Protein AF-A0A357NH77-F1 (afdb_monomer_lite)

Secondary structure (DSSP, 8-state):
--HHHHHHHHHHHIIIIIHHHHHHHHHHHHSTTHHHHSB---SSTTS-SBHHHHHHHHHHHHHHHHTTPPPTT-S-HHHHSSSTTSHHHHHHHSPPS-PPP--S--PPPPPP-SS---GGG----HHHHHHH---HHHHHH-TTTSS-HHHHHHHHHHHHHTTTEEEEEEEESSSEEE-TTGGG-SEEEEEETT-S-EEEEEEEE-SSS--EEEEEEEEEESSSS-EEEEEEEEEEETTEEEEEEEEEEEEETTTEEEEEES-PPEEEEEEE-

Structure (mmCIF, N/CA/C/O backbone):
data_AF-A0A357NH77-F1
#
_entry.id   AF-A0A357NH77-F1
#
loop_
_atom_site.group_PDB
_atom_site.id
_atom_site.type_symbol
_atom_site.label_atom_id
_atom_site.label_alt_id
_atom_site.label_comp_id
_atom_site.label_asym_id
_atom_site.label_entity_id
_atom_site.label_seq_id
_atom_site.pdbx_PDB_ins_code
_atom_site.Cartn_x
_atom_site.Cartn_y
_atom_site.Cartn_z
_atom_site.occupancy
_atom_site.B_iso_or_equiv
_atom_site.auth_seq_id
_atom_site.auth_comp_id
_atom_site.auth_asym_id
_atom_site.auth_atom_id
_atom_site.pdbx_PDB_model_num
ATOM 1 N N . GLY A 1 1 ? -74.219 3.317 109.726 1.00 63.12 1 GLY A N 1
ATOM 2 C CA . GLY A 1 1 ? -73.349 4.501 109.641 1.00 63.12 1 GLY A CA 1
ATOM 3 C C . GLY A 1 1 ? -74.199 5.669 109.220 1.00 63.12 1 GLY A C 1
ATOM 4 O O . GLY A 1 1 ? -75.062 5.474 108.368 1.00 63.12 1 GLY A O 1
ATOM 5 N N . ASN A 1 2 ? -74.009 6.828 109.845 1.00 85.00 2 ASN A N 1
ATOM 6 C CA . ASN A 1 2 ? -74.667 8.058 109.400 1.00 85.00 2 ASN A CA 1
ATOM 7 C C . ASN A 1 2 ? -74.052 8.498 108.050 1.00 85.00 2 ASN A C 1
ATOM 9 O O . ASN A 1 2 ? -72.894 8.183 107.769 1.00 85.00 2 ASN A O 1
ATOM 13 N N . ALA A 1 3 ? -74.813 9.190 107.200 1.00 87.56 3 ALA A N 1
ATOM 14 C CA . ALA A 1 3 ? -74.384 9.616 105.865 1.00 87.56 3 ALA A CA 1
ATOM 15 C C . ALA A 1 3 ? -73.066 10.419 105.891 1.00 87.56 3 ALA A C 1
ATOM 17 O O . ALA A 1 3 ? -72.214 10.239 105.019 1.00 87.56 3 ALA A O 1
ATOM 18 N N . ASP A 1 4 ? -72.853 11.222 106.936 1.00 90.88 4 ASP A N 1
ATOM 19 C CA . ASP A 1 4 ? -71.640 12.029 107.113 1.00 90.88 4 ASP A CA 1
ATOM 20 C C . ASP A 1 4 ? -70.375 11.182 107.317 1.00 90.88 4 ASP A C 1
ATOM 22 O O . ASP A 1 4 ? -69.316 11.490 106.768 1.00 90.88 4 ASP A O 1
ATOM 26 N N . GLU A 1 5 ? -70.479 10.067 108.045 1.00 90.56 5 GLU A N 1
ATOM 27 C CA . GLU A 1 5 ? -69.353 9.152 108.267 1.00 90.56 5 GLU A CA 1
ATOM 28 C C . GLU A 1 5 ? -68.957 8.436 106.970 1.00 90.56 5 GLU A C 1
ATOM 30 O O . GLU A 1 5 ? -67.772 8.222 106.703 1.00 90.56 5 GLU A O 1
ATOM 35 N N . LEU A 1 6 ? -69.944 8.073 106.144 1.00 90.06 6 LEU A N 1
ATOM 36 C CA . LEU A 1 6 ? -69.707 7.465 104.835 1.00 90.06 6 LEU A CA 1
ATOM 37 C C . LEU A 1 6 ? -69.044 8.460 103.880 1.00 90.06 6 LEU A C 1
ATOM 39 O O . LEU A 1 6 ? -6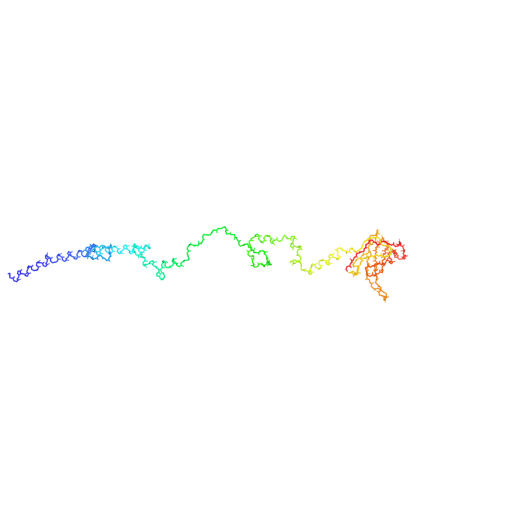8.093 8.090 103.189 1.00 90.06 6 LEU A O 1
ATOM 43 N N . LYS A 1 7 ? -69.481 9.725 103.895 1.00 93.00 7 LYS A N 1
ATOM 44 C CA . LYS A 1 7 ? -68.862 10.793 103.106 1.00 93.00 7 LYS A CA 1
ATOM 45 C C . LYS A 1 7 ? -67.404 11.026 103.506 1.00 93.00 7 LYS A C 1
ATOM 47 O O . LYS A 1 7 ? -66.536 11.030 102.639 1.00 93.00 7 LYS A O 1
ATOM 52 N N . GLN A 1 8 ? -67.113 11.147 104.802 1.00 91.69 8 GLN A N 1
ATOM 53 C CA . GLN A 1 8 ? -65.737 11.332 105.279 1.00 91.69 8 GLN A CA 1
ATOM 54 C C . GLN A 1 8 ? -64.830 10.152 104.913 1.00 91.69 8 GLN A C 1
ATOM 56 O O . GLN A 1 8 ? -63.695 10.355 104.484 1.00 91.69 8 GLN A O 1
ATOM 61 N N . ARG A 1 9 ? -65.324 8.912 105.039 1.00 91.25 9 ARG A N 1
ATOM 62 C CA . ARG A 1 9 ? -64.568 7.712 104.641 1.00 91.25 9 ARG A CA 1
ATOM 63 C C . ARG A 1 9 ? -64.312 7.661 103.136 1.00 91.25 9 ARG A C 1
ATOM 65 O O . ARG A 1 9 ? -63.215 7.282 102.734 1.00 91.25 9 ARG A O 1
ATOM 72 N N . PHE A 1 10 ? -65.290 8.050 102.320 1.00 93.38 10 PHE A N 1
ATOM 73 C CA . PHE A 1 10 ? -65.134 8.136 100.869 1.00 93.38 10 PHE A CA 1
ATOM 74 C C . PHE A 1 10 ? -64.090 9.190 100.475 1.00 93.38 10 PHE A C 1
ATOM 76 O O . PHE A 1 10 ? -63.136 8.868 99.768 1.00 93.38 10 PHE A O 1
ATOM 83 N N . ASP A 1 11 ? -64.209 10.413 101.000 1.00 94.62 11 ASP A N 1
ATOM 84 C CA . ASP A 1 11 ? -63.277 11.510 100.716 1.00 94.62 11 ASP A CA 1
ATOM 85 C C . ASP A 1 11 ? -61.842 11.143 101.160 1.00 94.62 11 ASP A C 1
ATOM 87 O O . ASP A 1 11 ? -60.868 11.379 100.435 1.00 94.62 11 ASP A O 1
ATOM 91 N N . ALA A 1 12 ? -61.701 10.474 102.312 1.00 93.75 12 ALA A N 1
ATOM 92 C CA . ALA A 1 12 ? -60.420 9.955 102.786 1.00 93.75 12 ALA A CA 1
ATOM 93 C C . ALA A 1 12 ? -59.850 8.851 101.875 1.00 93.75 12 ALA A C 1
ATOM 95 O O . ALA A 1 12 ? -58.648 8.845 101.609 1.00 93.75 12 ALA A O 1
ATOM 96 N N . ALA A 1 13 ? -60.681 7.936 101.363 1.00 94.38 13 ALA A N 1
ATOM 97 C CA . ALA A 1 13 ? -60.249 6.885 100.439 1.00 94.38 13 ALA A CA 1
ATOM 98 C C . ALA A 1 13 ? -59.785 7.456 99.088 1.00 94.38 13 ALA A C 1
ATOM 100 O O . ALA A 1 13 ? -58.761 7.022 98.556 1.00 94.38 13 ALA A O 1
ATOM 101 N N . VAL A 1 14 ? -60.475 8.471 98.556 1.00 95.50 14 VAL A N 1
ATOM 102 C CA . VAL A 1 14 ? -60.047 9.166 97.332 1.00 95.50 14 VAL A CA 1
ATOM 103 C C . VAL A 1 14 ? -58.668 9.794 97.534 1.00 95.50 14 VAL A C 1
ATOM 105 O O . VAL A 1 14 ? -57.755 9.543 96.747 1.00 95.50 14 VAL A O 1
ATOM 108 N N . LYS A 1 15 ? -58.485 10.548 98.622 1.00 94.81 15 LYS A N 1
ATOM 109 C CA . LYS A 1 15 ? -57.230 11.257 98.898 1.00 94.81 15 LYS A CA 1
ATOM 110 C C . LYS A 1 15 ? -56.059 10.318 99.195 1.00 94.81 15 LYS A C 1
ATOM 112 O O . LYS A 1 15 ? -54.956 10.562 98.720 1.00 94.81 15 LYS A O 1
ATOM 117 N N . ASN A 1 16 ? -56.286 9.269 99.982 1.00 94.75 16 ASN A N 1
ATOM 118 C CA . ASN A 1 16 ? -55.203 8.439 100.516 1.00 94.75 16 ASN A CA 1
ATOM 119 C C . ASN A 1 16 ? -54.925 7.186 99.679 1.00 94.75 16 ASN A C 1
ATOM 121 O O . ASN A 1 16 ? -53.865 6.586 99.832 1.00 94.75 16 ASN A O 1
ATOM 125 N N . VAL A 1 17 ? -55.859 6.768 98.818 1.00 94.81 17 VAL A N 1
ATOM 126 C CA . VAL A 1 17 ? -55.718 5.540 98.018 1.00 94.81 17 VAL A CA 1
ATOM 127 C C . VAL A 1 17 ? -55.789 5.835 96.528 1.00 94.81 17 VAL A C 1
ATOM 129 O O . VAL A 1 17 ? -54.877 5.454 95.800 1.00 94.81 17 VAL A O 1
ATOM 132 N N . VAL A 1 18 ? -56.847 6.507 96.064 1.00 95.31 18 VAL A N 1
ATOM 133 C CA . VAL A 1 18 ? -57.075 6.696 94.621 1.00 95.31 18 VAL A CA 1
ATOM 134 C C . VAL A 1 18 ? -56.033 7.635 94.020 1.00 95.31 18 VAL A C 1
ATOM 136 O O . VAL A 1 18 ? -55.368 7.255 93.060 1.00 95.31 18 VAL A O 1
ATOM 139 N N . VAL A 1 19 ? -55.840 8.822 94.604 1.00 94.56 19 VAL A N 1
ATOM 140 C CA . VAL A 1 19 ? -54.883 9.816 94.088 1.00 94.56 19 VAL A CA 1
ATOM 141 C C . VAL A 1 19 ? -53.443 9.273 94.072 1.00 94.56 19 VAL A C 1
ATOM 143 O O . VAL A 1 19 ? -52.820 9.340 93.014 1.00 94.56 19 VAL A O 1
ATOM 146 N N . PRO A 1 20 ? -52.907 8.657 95.148 1.00 96.19 20 PRO A N 1
ATOM 147 C CA . PRO A 1 20 ? -51.555 8.099 95.119 1.00 96.19 20 PRO A CA 1
ATOM 148 C C . PRO A 1 20 ? -51.388 6.961 94.109 1.00 96.19 20 PRO A C 1
ATOM 150 O O . PRO A 1 20 ? -50.362 6.898 93.442 1.00 96.19 20 PRO A O 1
ATOM 153 N N . LYS A 1 21 ? -52.391 6.082 93.954 1.00 95.75 21 LYS A N 1
ATOM 154 C CA . LYS A 1 21 ? -52.331 4.990 92.968 1.00 95.75 21 LYS A CA 1
ATOM 155 C C . LYS A 1 21 ? -52.386 5.495 91.529 1.00 95.75 21 LYS A C 1
ATOM 157 O O . LYS A 1 21 ? -51.672 4.960 90.688 1.00 95.75 21 LYS A O 1
ATOM 162 N N . LEU A 1 22 ? -53.210 6.506 91.245 1.00 96.19 22 LEU A N 1
ATOM 163 C CA . LEU A 1 22 ? -53.267 7.123 89.919 1.00 96.19 22 LEU A CA 1
ATOM 164 C C . LEU A 1 22 ? -51.972 7.863 89.597 1.00 96.19 22 LEU A C 1
ATOM 166 O O . LEU A 1 22 ? -51.443 7.674 88.511 1.00 96.19 22 LEU A O 1
ATOM 170 N N . ASN A 1 23 ? -51.426 8.633 90.540 1.00 95.12 23 ASN A N 1
ATOM 171 C CA . ASN A 1 23 ? -50.145 9.308 90.337 1.00 95.12 23 ASN A CA 1
ATOM 172 C C . ASN A 1 23 ? -49.010 8.299 90.128 1.00 95.12 23 ASN A C 1
ATOM 174 O O . ASN A 1 23 ? -48.256 8.445 89.179 1.00 95.12 23 ASN A O 1
ATOM 178 N N . ALA A 1 24 ? -48.951 7.221 90.917 1.00 93.50 24 ALA A N 1
ATOM 179 C CA . ALA A 1 24 ? -47.961 6.162 90.719 1.00 93.50 24 ALA A CA 1
ATOM 180 C C . ALA A 1 24 ? -48.097 5.467 89.351 1.00 93.50 24 ALA A C 1
ATOM 182 O O . ALA A 1 24 ? -47.092 5.117 88.738 1.00 93.50 24 ALA A O 1
ATOM 183 N N . LEU A 1 25 ? -49.326 5.278 88.855 1.00 91.88 25 LEU A N 1
ATOM 184 C CA . LEU A 1 25 ? -49.559 4.762 87.506 1.00 91.88 25 LEU A CA 1
ATOM 185 C C . LEU A 1 25 ? -49.110 5.762 86.433 1.00 91.88 25 LEU A C 1
ATOM 187 O O . LEU A 1 25 ? -48.481 5.356 85.463 1.00 91.88 25 LEU A O 1
ATOM 191 N N . ILE A 1 26 ? -49.414 7.052 86.600 1.00 93.38 26 ILE A N 1
ATOM 192 C CA . ILE A 1 26 ? -48.966 8.116 85.690 1.00 93.38 26 ILE A CA 1
ATOM 193 C C . ILE A 1 26 ? -47.438 8.136 85.637 1.00 93.38 26 ILE A C 1
ATOM 195 O O . ILE A 1 26 ? -46.880 8.066 84.547 1.00 93.38 26 ILE A O 1
ATOM 199 N N . ASP A 1 27 ? -46.776 8.146 86.795 1.00 93.69 27 ASP A N 1
ATOM 200 C CA . ASP A 1 27 ? -45.317 8.139 86.911 1.00 93.69 27 ASP A CA 1
ATOM 201 C C . ASP A 1 27 ? -44.705 6.899 86.239 1.00 93.69 27 ASP A C 1
ATOM 203 O O . ASP A 1 27 ? -43.713 7.005 85.517 1.00 93.69 27 ASP A O 1
ATOM 207 N N . ALA A 1 28 ? -45.328 5.727 86.410 1.00 89.56 28 ALA A N 1
ATOM 208 C CA . ALA A 1 28 ? -44.906 4.500 85.739 1.00 89.56 28 ALA A CA 1
ATOM 209 C C . ALA A 1 28 ? -45.071 4.572 84.210 1.00 89.56 28 ALA A C 1
ATOM 211 O O . ALA A 1 28 ? -44.208 4.081 83.487 1.00 89.56 28 ALA A O 1
ATOM 212 N N . LEU A 1 29 ? -46.140 5.199 83.706 1.00 89.50 29 LEU A N 1
ATOM 213 C CA . LEU A 1 29 ? -46.423 5.313 82.270 1.00 89.50 29 LEU A CA 1
ATOM 214 C C . LEU A 1 29 ? -45.577 6.375 81.553 1.00 89.50 29 LEU A C 1
ATOM 216 O O . LEU A 1 29 ? -45.319 6.227 80.361 1.00 89.50 29 LEU A O 1
ATOM 220 N N . ILE A 1 30 ? -45.147 7.435 82.244 1.00 92.62 30 ILE A N 1
ATOM 221 C CA . ILE A 1 30 ? -44.261 8.469 81.671 1.00 92.62 30 ILE A CA 1
ATOM 222 C C . ILE A 1 30 ? -42.772 8.126 81.812 1.00 92.62 30 ILE A C 1
ATOM 224 O O . ILE A 1 30 ? -41.924 8.814 81.243 1.00 92.62 30 ILE A O 1
ATOM 228 N N . GLY A 1 31 ? -42.438 7.093 82.590 1.00 91.94 31 GLY A N 1
ATOM 229 C CA . GLY A 1 31 ? -41.066 6.651 82.806 1.00 91.94 31 GLY A CA 1
ATOM 230 C C . GLY A 1 31 ? -40.392 6.160 81.520 1.00 91.94 31 GLY A C 1
ATOM 231 O O . GLY A 1 31 ? -41.028 5.586 80.639 1.00 91.94 31 GLY A O 1
ATOM 232 N N . ALA A 1 32 ? -39.070 6.326 81.426 1.00 88.69 32 ALA A N 1
ATOM 233 C CA . ALA A 1 32 ? -38.295 5.943 80.237 1.00 88.69 32 ALA A CA 1
ATOM 234 C C . ALA A 1 32 ? -38.373 4.440 79.891 1.00 88.69 32 ALA A C 1
ATOM 236 O O . ALA A 1 32 ? -38.156 4.062 78.744 1.00 88.69 32 ALA A O 1
ATOM 237 N N . THR A 1 33 ? -38.698 3.591 80.867 1.00 88.56 33 THR A N 1
ATOM 238 C CA . THR A 1 33 ? -38.836 2.135 80.715 1.00 88.56 33 THR A CA 1
ATOM 239 C C . THR A 1 33 ? -40.294 1.677 80.649 1.00 88.56 33 THR A C 1
ATOM 241 O O . THR A 1 33 ? -40.555 0.477 80.669 1.00 88.56 33 THR A O 1
ATOM 244 N N . ALA A 1 34 ? -41.261 2.601 80.558 1.00 92.25 34 ALA A N 1
ATOM 245 C CA . ALA A 1 34 ? -42.687 2.269 80.541 1.00 92.25 34 ALA A CA 1
ATOM 246 C C . ALA A 1 34 ? -43.031 1.254 79.438 1.00 92.25 34 ALA A C 1
ATOM 248 O O . ALA A 1 34 ? -43.782 0.309 79.669 1.00 92.25 34 ALA A O 1
ATOM 249 N N . ALA A 1 35 ? -42.423 1.393 78.255 1.00 91.25 35 ALA A N 1
ATOM 250 C CA . ALA A 1 35 ? -42.628 0.473 77.137 1.00 91.25 35 ALA A CA 1
ATOM 251 C C . ALA A 1 35 ? -42.167 -0.966 77.440 1.00 91.25 35 ALA A C 1
ATOM 253 O O . ALA A 1 35 ? -42.808 -1.911 76.981 1.00 91.25 35 ALA A O 1
ATOM 254 N N . ASP A 1 36 ? -41.116 -1.146 78.247 1.00 92.12 36 ASP A N 1
ATOM 255 C CA . ASP A 1 36 ? -40.631 -2.467 78.679 1.00 92.12 36 ASP A CA 1
ATOM 256 C C . ASP A 1 36 ? -41.559 -3.108 79.734 1.00 92.12 36 ASP A C 1
ATOM 258 O O . ASP A 1 36 ? -41.398 -4.273 80.084 1.00 92.12 36 ASP A O 1
ATOM 262 N N . GLN A 1 37 ? -42.543 -2.369 80.259 1.00 89.94 37 GLN A N 1
ATOM 263 C CA . GLN A 1 37 ? -43.516 -2.869 81.240 1.00 89.94 37 GLN A CA 1
ATOM 264 C C . GLN A 1 37 ? -44.902 -3.128 80.640 1.00 89.94 37 GLN A C 1
ATOM 266 O O . GLN A 1 37 ? -45.740 -3.779 81.268 1.00 89.94 37 GLN A O 1
ATOM 271 N N . ILE A 1 38 ? -45.158 -2.644 79.422 1.00 90.25 38 ILE A N 1
ATOM 272 C CA . ILE A 1 38 ? -46.420 -2.871 78.719 1.00 90.25 38 ILE A CA 1
ATOM 273 C C . ILE A 1 38 ? -46.321 -4.206 77.984 1.00 90.25 38 ILE A C 1
ATOM 275 O O . ILE A 1 38 ? -45.689 -4.309 76.932 1.00 90.25 38 ILE A O 1
ATOM 279 N N . GLY A 1 39 ? -46.949 -5.235 78.552 1.00 90.94 39 GLY A N 1
ATOM 280 C CA . GLY A 1 39 ? -47.027 -6.559 77.941 1.00 90.94 39 GLY A CA 1
ATOM 281 C C . GLY A 1 39 ? -47.842 -6.551 76.645 1.00 90.94 39 GLY A C 1
ATOM 282 O O . GLY A 1 39 ? -48.910 -5.942 76.578 1.00 90.94 39 GLY A O 1
ATOM 283 N N . ASN A 1 40 ? -47.354 -7.256 75.626 1.00 91.62 40 ASN A N 1
ATOM 284 C CA . ASN A 1 40 ? -48.050 -7.462 74.361 1.00 91.62 40 ASN A CA 1
ATOM 285 C C . ASN A 1 40 ? -47.706 -8.838 73.773 1.00 91.62 40 ASN A C 1
ATOM 287 O O . ASN A 1 40 ? -46.613 -9.364 73.984 1.00 91.62 40 ASN A O 1
ATOM 291 N N . ALA A 1 41 ? -48.621 -9.414 72.993 1.00 90.94 41 ALA A N 1
ATOM 292 C CA . ALA A 1 41 ? -48.308 -10.624 72.240 1.00 90.94 41 ALA A CA 1
ATOM 293 C C . ALA A 1 41 ? -47.183 -10.323 71.223 1.00 90.94 41 ALA A C 1
ATOM 295 O O . ALA A 1 41 ? -47.236 -9.267 70.583 1.00 90.94 41 ALA A O 1
ATOM 296 N N . PRO A 1 42 ? -46.169 -11.197 71.063 1.00 88.12 42 PRO A N 1
ATOM 297 C CA . PRO A 1 42 ? -45.101 -10.999 70.083 1.00 88.12 42 PRO A CA 1
ATOM 298 C C . PRO A 1 42 ? -45.644 -10.777 68.665 1.00 88.12 42 PRO A C 1
ATOM 300 O O . PRO A 1 42 ? -46.438 -11.575 68.171 1.00 88.12 42 PRO A O 1
ATOM 303 N N . LEU A 1 43 ? -45.200 -9.705 67.994 1.00 84.12 43 LEU A N 1
ATOM 304 C CA . LEU A 1 43 ? -45.562 -9.427 66.592 1.00 84.12 43 LEU A CA 1
ATOM 305 C C . LEU A 1 43 ? -44.930 -10.422 65.613 1.00 84.12 43 LEU A C 1
ATOM 307 O O . LEU A 1 43 ? -45.461 -10.666 64.532 1.00 84.12 43 LEU A O 1
ATOM 311 N N . THR A 1 44 ? -43.783 -10.982 65.987 1.00 81.88 44 THR A N 1
ATOM 312 C CA . THR A 1 44 ? -43.071 -12.014 65.236 1.00 81.88 44 THR A CA 1
ATOM 313 C C . THR A 1 44 ? -42.677 -13.142 66.191 1.00 81.88 44 THR A C 1
ATOM 315 O O . THR A 1 44 ? -42.573 -12.904 67.397 1.00 81.88 44 THR A O 1
ATOM 318 N N . PRO A 1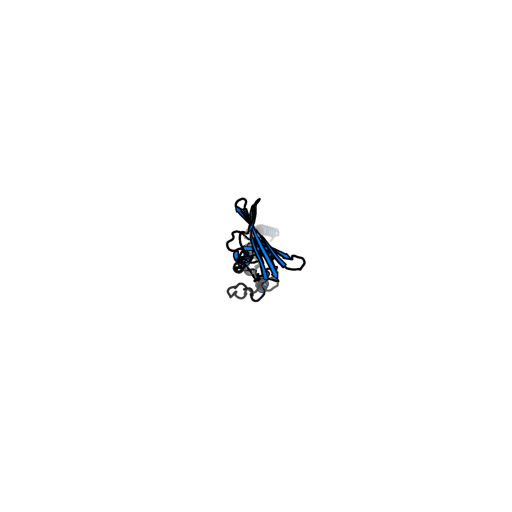 45 ? -42.399 -14.359 65.687 1.00 79.94 45 PRO A N 1
ATOM 319 C CA . PRO A 1 45 ? -41.979 -15.484 66.530 1.00 79.94 45 PRO A CA 1
ATOM 320 C C . PRO A 1 45 ? -40.703 -15.235 67.351 1.00 79.94 45 PRO A C 1
ATOM 322 O O . PRO A 1 45 ? -40.472 -15.930 68.333 1.00 79.94 45 PRO A O 1
ATOM 325 N N . LEU A 1 46 ? -39.875 -14.269 66.939 1.00 77.94 46 LEU A N 1
ATOM 326 C CA . LEU A 1 46 ? -38.613 -13.907 67.594 1.00 77.94 46 LEU A CA 1
ATOM 327 C C . LEU A 1 46 ? -38.703 -12.593 68.393 1.00 77.94 46 LEU A C 1
ATOM 329 O O . LEU A 1 46 ? -37.711 -12.171 68.981 1.00 77.94 46 LEU A O 1
ATOM 333 N N . GLY A 1 47 ? -39.866 -11.932 68.407 1.00 80.25 47 GLY A N 1
ATOM 334 C CA . GLY A 1 47 ? -40.090 -10.709 69.177 1.00 80.25 47 GLY A CA 1
ATOM 335 C C . GLY A 1 47 ? -40.299 -10.985 70.671 1.00 80.25 47 GLY A C 1
ATOM 336 O O . GLY A 1 47 ? -40.789 -12.045 71.058 1.00 80.25 47 GLY A O 1
ATOM 337 N N . GLY A 1 48 ? -39.953 -10.015 71.522 1.00 87.44 48 GLY A N 1
ATOM 338 C CA . GLY A 1 48 ? -40.204 -10.100 72.965 1.00 87.44 48 GLY A CA 1
ATOM 339 C C . GLY A 1 48 ? -41.669 -9.863 73.361 1.00 87.44 48 GLY A C 1
ATOM 340 O O . GLY A 1 48 ? -42.520 -9.493 72.546 1.00 87.44 48 GLY A O 1
ATOM 341 N N . ALA A 1 49 ? -41.965 -10.078 74.646 1.00 92.44 49 ALA A N 1
ATOM 342 C CA . ALA A 1 49 ? -43.322 -10.047 75.206 1.00 92.44 49 ALA A CA 1
ATOM 343 C C . ALA A 1 49 ? -43.790 -8.650 75.660 1.00 92.44 49 ALA A C 1
ATOM 345 O O . ALA A 1 49 ? -44.850 -8.519 76.273 1.00 92.44 49 ALA A O 1
ATOM 346 N N . THR A 1 50 ? -43.004 -7.607 75.395 1.00 94.06 50 THR A N 1
ATOM 347 C CA . THR A 1 50 ? -43.299 -6.223 75.782 1.00 94.06 50 THR A CA 1
ATOM 348 C C . THR A 1 50 ? -43.249 -5.314 74.560 1.00 94.06 50 THR A C 1
ATOM 350 O O . THR A 1 50 ? -42.599 -5.632 73.560 1.00 94.06 50 THR A O 1
ATOM 353 N N . VAL A 1 51 ? -43.925 -4.167 74.625 1.00 92.62 51 VAL A N 1
ATOM 354 C CA . VAL A 1 51 ? -43.871 -3.160 73.552 1.00 92.62 51 VAL A CA 1
ATOM 355 C C . VAL A 1 51 ? -42.430 -2.688 73.321 1.00 92.62 51 VAL A C 1
ATOM 357 O O . VAL A 1 51 ? -42.007 -2.550 72.174 1.00 92.62 51 VAL A O 1
ATOM 360 N N . GLY A 1 52 ? -41.655 -2.498 74.392 1.00 92.62 52 GLY A N 1
ATOM 361 C CA . GLY A 1 52 ? -40.247 -2.099 74.324 1.00 92.62 52 GLY A CA 1
ATOM 362 C C . GLY A 1 52 ? -39.368 -3.118 73.594 1.00 92.62 52 GLY A C 1
ATOM 363 O O . GLY A 1 52 ? -38.632 -2.751 72.674 1.00 92.62 52 GLY A O 1
ATOM 364 N N . ASP A 1 53 ? -39.498 -4.406 73.922 1.00 92.56 53 ASP A N 1
ATOM 365 C CA . ASP A 1 53 ? -38.728 -5.465 73.260 1.00 92.56 53 ASP A CA 1
ATOM 366 C C . ASP A 1 53 ? -39.071 -5.600 71.775 1.00 92.56 53 ASP A C 1
ATOM 368 O O . ASP A 1 53 ? -38.188 -5.816 70.943 1.00 92.56 53 ASP A O 1
ATOM 372 N N . GLN A 1 54 ? -40.348 -5.446 71.424 1.00 92.38 54 GLN A N 1
ATOM 373 C CA . GLN A 1 54 ? -40.793 -5.504 70.033 1.00 92.38 54 GLN A CA 1
ATOM 374 C C . GLN A 1 54 ? -40.244 -4.334 69.214 1.00 92.38 54 GLN A C 1
ATOM 376 O O . GLN A 1 54 ? -39.768 -4.546 68.100 1.00 92.38 54 GLN A O 1
ATOM 381 N N . LEU A 1 55 ? -40.260 -3.113 69.758 1.00 91.88 55 LEU A N 1
ATOM 382 C CA . LEU A 1 55 ? -39.702 -1.938 69.082 1.00 91.88 55 LEU A CA 1
ATOM 383 C C . LEU A 1 55 ? -38.190 -2.061 68.872 1.00 91.88 55 LEU A C 1
ATOM 385 O O . LEU A 1 55 ? -37.697 -1.713 67.802 1.00 91.88 55 LEU A O 1
ATOM 389 N N . ARG A 1 56 ? -37.463 -2.602 69.856 1.00 90.94 56 ARG A N 1
ATOM 390 C CA . ARG A 1 56 ? -36.021 -2.862 69.742 1.00 90.94 56 ARG A CA 1
ATOM 391 C C . ARG A 1 56 ? -35.725 -3.885 68.647 1.00 90.94 56 ARG A C 1
ATOM 393 O O . ARG A 1 56 ? -34.913 -3.612 67.771 1.00 90.94 56 ARG A O 1
ATOM 400 N N . TYR A 1 57 ? -36.462 -4.996 68.635 1.00 89.38 57 TYR A N 1
ATOM 401 C CA . TYR A 1 57 ? -36.347 -6.009 67.587 1.00 89.38 57 TYR A CA 1
ATOM 402 C C . TYR A 1 57 ? -36.624 -5.427 66.192 1.00 89.38 57 TYR A C 1
ATOM 404 O O . TYR A 1 57 ? -35.850 -5.645 65.264 1.00 89.38 57 TYR A O 1
ATOM 412 N N . LEU A 1 58 ? -37.695 -4.641 66.032 1.00 88.69 58 LEU A N 1
ATOM 413 C CA . LEU A 1 58 ? -38.008 -3.985 64.758 1.00 88.69 58 LEU A CA 1
ATOM 414 C C . LEU A 1 58 ? -36.918 -2.993 64.330 1.00 88.69 58 LEU A C 1
ATOM 416 O O . LEU A 1 58 ? -36.598 -2.924 63.144 1.00 88.69 58 LEU A O 1
ATOM 420 N N . MET A 1 59 ? -36.332 -2.253 65.274 1.00 89.19 59 MET A N 1
ATOM 421 C CA . MET A 1 59 ? -35.229 -1.333 64.995 1.00 89.19 59 MET A CA 1
ATOM 422 C C . MET A 1 59 ? -33.978 -2.079 64.516 1.00 89.19 59 MET A C 1
ATOM 424 O O . MET A 1 59 ? -33.353 -1.653 63.547 1.00 89.19 59 MET A O 1
ATOM 428 N N . ASP A 1 60 ? -33.646 -3.219 65.125 1.00 86.94 60 ASP A N 1
ATOM 429 C CA . ASP A 1 60 ? -32.525 -4.060 64.688 1.00 86.94 60 ASP A CA 1
ATOM 430 C C . ASP A 1 60 ? -32.748 -4.600 63.269 1.00 86.94 60 ASP A C 1
ATOM 432 O O . ASP A 1 60 ? -31.851 -4.534 62.426 1.00 86.94 60 ASP A O 1
ATOM 436 N N . GLN A 1 61 ? -33.969 -5.055 62.964 1.00 85.00 61 GLN A N 1
ATOM 437 C CA . GLN A 1 61 ? -34.338 -5.487 61.613 1.00 85.00 61 GLN A CA 1
ATOM 438 C C . GLN A 1 61 ? -34.239 -4.339 60.592 1.00 85.00 61 GLN A C 1
ATOM 440 O O . GLN A 1 61 ? -33.722 -4.533 59.492 1.00 85.00 61 GLN A O 1
ATOM 445 N N . LEU A 1 62 ? -34.692 -3.132 60.947 1.00 86.50 62 LEU A N 1
ATOM 446 C CA . LEU A 1 62 ? -34.624 -1.957 60.073 1.00 86.50 62 LEU A CA 1
ATOM 447 C C . LEU A 1 62 ? -33.175 -1.502 59.826 1.00 86.50 62 LEU A C 1
ATOM 449 O O . LEU A 1 62 ? -32.812 -1.152 58.699 1.00 86.50 62 LEU A O 1
ATOM 453 N N . ASN A 1 63 ? -32.336 -1.536 60.862 1.00 86.31 63 ASN A N 1
ATOM 454 C CA . ASN A 1 63 ? -30.915 -1.212 60.758 1.00 86.31 63 ASN A CA 1
ATOM 455 C C . ASN A 1 63 ? -30.177 -2.212 59.861 1.00 86.31 63 ASN A C 1
ATOM 457 O O . ASN A 1 63 ? -29.384 -1.791 59.017 1.00 86.31 63 ASN A O 1
ATOM 461 N N . ALA A 1 64 ? -30.476 -3.510 59.985 1.00 80.19 64 ALA A N 1
ATOM 462 C CA . ALA A 1 64 ? -29.917 -4.540 59.112 1.00 80.19 64 ALA A CA 1
ATOM 463 C C . ALA A 1 64 ? -30.245 -4.254 57.635 1.00 80.19 64 ALA A C 1
ATOM 465 O O . ALA A 1 64 ? -29.337 -4.172 56.807 1.00 80.19 64 ALA A O 1
ATOM 466 N N . VAL A 1 65 ? -31.517 -3.969 57.323 1.00 82.00 65 VAL A N 1
ATOM 467 C CA . VAL A 1 65 ? -31.950 -3.597 55.962 1.00 82.00 65 VAL A CA 1
ATOM 468 C C . VAL A 1 65 ? -31.221 -2.347 55.454 1.00 82.00 65 VAL A C 1
ATOM 470 O O . VAL A 1 65 ? -30.770 -2.316 54.309 1.00 82.00 65 VAL A O 1
ATOM 473 N N . THR A 1 66 ? -31.058 -1.325 56.299 1.00 82.00 66 THR A N 1
ATOM 474 C CA . THR A 1 66 ? -30.385 -0.063 55.934 1.00 82.00 66 THR A CA 1
ATOM 475 C C . THR A 1 66 ? -28.895 -0.260 55.630 1.00 82.00 66 THR A C 1
ATOM 477 O O . THR A 1 66 ? -28.348 0.415 54.760 1.00 82.00 66 THR A O 1
ATOM 480 N N . LEU A 1 67 ? -28.239 -1.219 56.290 1.00 80.00 67 LEU A N 1
ATOM 481 C CA . LEU A 1 67 ? -26.841 -1.597 56.044 1.00 80.00 67 LEU A CA 1
ATOM 482 C C . LEU A 1 67 ? -26.661 -2.512 54.819 1.00 80.00 67 LEU A C 1
ATOM 484 O O . LEU A 1 67 ? -25.563 -3.016 54.581 1.00 80.00 67 LEU A O 1
ATOM 488 N N . GLY A 1 68 ? -27.723 -2.746 54.043 1.00 71.56 68 GLY A N 1
ATOM 489 C CA . GLY A 1 68 ? -27.706 -3.662 52.905 1.00 71.56 68 GLY A CA 1
ATOM 490 C C . GLY A 1 68 ? -27.644 -5.134 53.313 1.00 71.56 68 GLY A C 1
ATOM 491 O O . GLY A 1 68 ? -27.432 -5.995 52.459 1.00 71.56 68 GLY A O 1
ATOM 492 N N . GLN A 1 69 ? -27.829 -5.440 54.600 1.00 78.25 69 GLN A N 1
ATOM 493 C CA . GLN A 1 69 ? -27.997 -6.808 55.059 1.00 78.25 69 GLN A CA 1
ATOM 494 C C . GLN A 1 69 ? -29.441 -7.216 54.794 1.00 78.25 69 GLN A C 1
ATOM 496 O O . GLN A 1 69 ? -30.391 -6.514 55.137 1.00 78.25 69 GLN A O 1
ATOM 501 N N . VAL A 1 70 ? -29.613 -8.366 54.160 1.00 74.69 70 VAL A N 1
ATOM 502 C CA . VAL A 1 70 ? -30.932 -8.965 54.014 1.00 74.69 70 VAL A CA 1
ATOM 503 C C . VAL A 1 70 ? -31.197 -9.756 55.294 1.00 74.69 70 VAL A C 1
ATOM 505 O O . VAL A 1 70 ? -30.389 -10.632 55.599 1.00 74.69 70 VAL A O 1
ATOM 508 N N . PRO A 1 71 ? -32.260 -9.462 56.066 1.00 71.06 71 PRO A N 1
ATOM 509 C CA . PRO A 1 71 ? -32.504 -10.157 57.325 1.00 71.06 71 PRO A CA 1
ATOM 510 C C . PRO A 1 71 ? -32.560 -11.677 57.147 1.00 71.06 71 PRO A C 1
ATOM 512 O O . PRO A 1 71 ? -33.140 -12.162 56.167 1.00 71.06 71 PRO A O 1
ATOM 515 N N . ASP A 1 72 ? -31.991 -12.423 58.093 1.00 64.12 72 ASP A N 1
ATOM 516 C CA . ASP A 1 72 ? -31.973 -13.888 58.056 1.00 64.12 72 ASP A CA 1
ATOM 517 C C . ASP A 1 72 ? -33.390 -14.458 57.881 1.00 64.12 72 ASP A C 1
ATOM 519 O O . ASP A 1 72 ? -34.348 -14.037 58.532 1.00 64.12 72 ASP A O 1
ATOM 523 N N . GLY A 1 73 ? -33.540 -15.401 56.946 1.00 67.50 73 GLY A N 1
ATOM 524 C CA . GLY A 1 73 ? -34.825 -16.027 56.608 1.00 67.50 73 GLY A CA 1
ATOM 525 C C . GLY A 1 73 ? -35.796 -15.152 55.803 1.00 67.50 73 GLY A C 1
ATOM 526 O O . GLY A 1 73 ? -36.854 -15.632 55.398 1.00 67.50 73 GLY A O 1
ATOM 527 N N . SER A 1 74 ? -35.462 -13.886 55.521 1.00 73.50 74 SER A N 1
ATOM 528 C CA . SER A 1 74 ? -36.323 -13.015 54.708 1.00 73.50 74 SER A CA 1
ATOM 529 C C . SER A 1 74 ? -36.254 -13.322 53.208 1.00 73.50 74 SER A C 1
ATOM 531 O O . SER A 1 74 ? -37.191 -12.972 52.488 1.00 73.50 74 SER A O 1
ATOM 533 N N . ILE A 1 75 ? -35.210 -14.008 52.734 1.00 80.56 75 ILE A N 1
ATOM 534 C CA . ILE A 1 75 ? -35.170 -14.642 51.411 1.00 80.56 75 ILE A CA 1
ATOM 535 C C . ILE A 1 75 ? -35.624 -16.088 51.566 1.00 80.56 75 ILE A C 1
ATOM 537 O O . ILE A 1 75 ? -34.990 -16.873 52.262 1.00 80.56 75 ILE A O 1
ATOM 541 N N . THR A 1 76 ? -36.735 -16.423 50.919 1.00 77.50 76 THR A N 1
ATOM 542 C CA . THR A 1 76 ? -37.289 -17.777 50.887 1.00 77.50 76 THR A CA 1
ATOM 543 C C . THR A 1 76 ? -37.104 -18.376 49.499 1.00 77.50 76 THR A C 1
ATOM 545 O O . THR A 1 76 ? -36.953 -17.638 48.524 1.00 77.50 76 THR A O 1
ATOM 548 N N . ASP A 1 77 ? -37.212 -19.699 49.381 1.00 74.06 77 ASP A N 1
ATOM 549 C CA . ASP A 1 77 ? -37.189 -20.381 48.079 1.00 74.06 77 ASP A CA 1
ATOM 550 C C . ASP A 1 77 ? -38.259 -19.830 47.127 1.00 74.06 77 ASP A C 1
ATOM 552 O O . ASP A 1 77 ? -38.021 -19.682 45.934 1.00 74.06 77 ASP A O 1
ATOM 556 N N . GLN A 1 78 ? -39.417 -19.420 47.657 1.00 76.94 78 GLN A N 1
ATOM 557 C CA . GLN A 1 78 ? -40.465 -18.758 46.877 1.00 76.94 78 GLN A CA 1
ATOM 558 C C . GLN A 1 78 ? -40.016 -17.400 46.303 1.00 76.94 78 GLN A C 1
ATOM 560 O O . GLN A 1 78 ? -40.381 -17.061 45.180 1.00 76.94 78 GLN A O 1
ATOM 565 N N . LYS A 1 79 ? -39.216 -16.626 47.050 1.00 73.06 79 LYS A N 1
ATOM 566 C CA . LYS A 1 79 ? -38.629 -15.348 46.594 1.00 73.06 79 LYS A CA 1
ATOM 567 C C . LYS A 1 79 ? -37.426 -15.527 45.667 1.00 73.06 79 LYS A C 1
ATOM 569 O O . LYS A 1 79 ? -36.987 -14.553 45.054 1.00 73.06 79 LYS A O 1
ATOM 574 N N . LEU A 1 80 ? -36.874 -16.736 45.605 1.00 80.88 80 LEU A N 1
ATOM 575 C CA . LEU A 1 80 ? -35.824 -17.099 44.662 1.00 80.88 80 LEU A CA 1
ATOM 576 C C . LEU A 1 80 ? -36.343 -17.893 43.460 1.00 80.88 80 LEU A C 1
ATOM 578 O O . LEU A 1 80 ? -35.572 -18.043 42.528 1.00 80.88 80 LEU A O 1
ATOM 582 N N . SER A 1 81 ? -37.598 -18.349 43.462 1.00 78.50 81 SER A N 1
ATOM 583 C CA . SER A 1 81 ? -38.224 -19.325 42.553 1.00 78.50 81 SER A CA 1
ATOM 584 C C . SER A 1 81 ? -38.085 -19.085 41.033 1.00 78.50 81 SER A C 1
ATOM 586 O O . SER A 1 81 ? -37.521 -18.106 40.547 1.00 78.50 81 SER A O 1
ATOM 588 N N . GLN A 1 82 ? -38.655 -20.009 40.249 1.00 67.88 82 GLN A N 1
ATOM 589 C CA . GLN A 1 82 ? -38.710 -19.956 38.781 1.00 67.88 82 GLN A CA 1
ATOM 590 C C . GLN A 1 82 ? -39.809 -19.032 38.225 1.00 67.88 82 GLN A C 1
ATOM 592 O O . GLN A 1 82 ? -40.054 -19.019 37.016 1.00 67.88 82 GLN A O 1
ATOM 597 N N . GLU A 1 83 ? -40.496 -18.255 39.066 1.00 75.38 83 GLU A N 1
ATOM 598 C CA . GLU A 1 83 ? -41.453 -17.266 38.571 1.00 75.38 83 GLU A CA 1
ATOM 599 C C . GLU A 1 83 ? -40.773 -16.257 37.631 1.00 75.38 83 GLU A C 1
ATOM 601 O O . GLU A 1 83 ? -39.637 -15.816 37.846 1.00 75.38 83 GLU A O 1
ATOM 606 N N . ALA A 1 84 ? -41.479 -15.881 36.563 1.00 69.75 84 ALA A N 1
ATOM 607 C CA . ALA A 1 84 ? -40.938 -15.012 35.528 1.00 69.75 84 ALA A CA 1
ATOM 608 C C . ALA A 1 84 ? -40.437 -13.684 36.126 1.00 69.75 84 ALA A C 1
ATOM 610 O O . ALA A 1 84 ? -41.199 -12.904 36.691 1.00 69.75 84 ALA A O 1
ATOM 611 N N . GLY A 1 85 ? -39.135 -13.424 35.972 1.00 71.94 85 GLY A N 1
ATOM 612 C CA . GLY A 1 85 ? -38.470 -12.217 36.471 1.00 71.94 85 GLY A CA 1
ATOM 613 C C . GLY A 1 85 ? -37.668 -12.397 37.764 1.00 71.94 85 GLY A C 1
ATOM 614 O O . GLY A 1 85 ? -36.872 -11.502 38.068 1.00 71.94 85 GLY A O 1
ATOM 615 N N . GLN A 1 86 ? -37.798 -13.528 38.465 1.00 80.88 86 GLN A N 1
ATOM 616 C CA . GLN A 1 86 ? -37.015 -13.856 39.664 1.00 80.88 86 GLN A CA 1
ATOM 617 C C . GLN A 1 86 ? -35.592 -14.356 39.348 1.00 80.88 86 GLN A C 1
ATOM 619 O O . GLN A 1 86 ? -35.208 -14.522 38.188 1.00 80.88 86 GLN A O 1
ATOM 624 N N . VAL A 1 87 ? -34.767 -14.524 40.386 1.00 81.31 87 VAL A N 1
ATOM 625 C CA . VAL A 1 87 ? -33.325 -14.789 40.254 1.00 81.31 87 VAL A CA 1
ATOM 626 C C . VAL A 1 87 ? -33.045 -16.184 39.692 1.00 81.31 87 VAL A C 1
ATOM 628 O O . VAL A 1 87 ? -32.295 -16.263 38.720 1.00 81.31 87 VAL A O 1
ATOM 631 N N . LEU A 1 88 ? -33.667 -17.259 40.204 1.00 75.50 88 LEU A N 1
ATOM 632 C CA . LEU A 1 88 ? -33.450 -18.604 39.642 1.00 75.50 88 LEU A CA 1
ATOM 633 C C . LEU A 1 88 ? -33.925 -18.675 38.191 1.00 75.50 88 LEU A C 1
ATOM 635 O O . LEU A 1 88 ? -33.189 -19.162 37.342 1.00 75.50 88 LEU A O 1
ATOM 639 N N . TYR A 1 89 ? -35.067 -18.059 37.872 1.00 75.25 89 TYR A N 1
ATOM 640 C CA . TYR A 1 89 ? -35.539 -17.929 36.490 1.00 75.25 89 TYR A CA 1
ATOM 641 C C . TYR A 1 89 ? -34.506 -17.273 35.550 1.00 75.25 89 TYR A C 1
ATOM 643 O O . TYR A 1 89 ? -34.360 -17.674 34.395 1.00 75.25 89 TYR A O 1
ATOM 651 N N . ARG A 1 90 ? -33.774 -16.251 36.019 1.00 78.06 90 ARG A N 1
ATOM 652 C CA . ARG A 1 90 ? -32.719 -15.585 35.230 1.00 78.06 90 ARG A CA 1
ATOM 653 C C . ARG A 1 90 ? -31.444 -16.418 35.133 1.00 78.06 90 ARG A C 1
ATOM 655 O O . ARG A 1 90 ? -30.812 -16.376 34.085 1.00 78.06 90 ARG A O 1
ATOM 662 N N . LEU A 1 91 ? -31.071 -17.148 36.185 1.00 76.00 91 LEU A N 1
ATOM 663 C CA . LEU A 1 91 ? -29.904 -18.037 36.173 1.00 76.00 91 LEU A CA 1
ATOM 664 C C . LEU A 1 91 ? -30.132 -19.257 35.274 1.00 76.00 91 LEU A C 1
ATOM 666 O O . LEU A 1 91 ? -29.239 -19.622 34.523 1.00 76.00 91 LEU A O 1
ATOM 670 N N . GLU A 1 92 ? -31.326 -19.845 35.297 1.00 73.81 92 GLU A N 1
ATOM 671 C CA . GLU A 1 92 ? -31.679 -20.992 34.449 1.00 73.81 92 GLU A CA 1
ATOM 672 C C . GLU A 1 92 ? -31.800 -20.614 32.967 1.00 73.81 92 GLU A C 1
ATOM 674 O O . GLU A 1 92 ? -31.542 -21.432 32.088 1.00 73.81 92 GLU A O 1
ATOM 679 N N . ARG A 1 93 ? -32.191 -19.367 32.675 1.00 71.00 93 ARG A N 1
ATOM 680 C CA . ARG A 1 93 ? -32.236 -18.830 31.306 1.00 71.00 93 ARG A CA 1
ATOM 681 C C . ARG A 1 93 ? -30.924 -18.207 30.844 1.00 71.00 93 ARG A C 1
ATOM 683 O O . ARG A 1 93 ? -30.794 -17.919 29.651 1.00 71.00 93 ARG A O 1
ATOM 690 N N . ALA A 1 94 ? -29.989 -17.944 31.753 1.00 69.56 94 ALA A N 1
ATOM 691 C CA . ALA A 1 94 ? -28.638 -17.588 31.360 1.00 69.56 94 ALA A CA 1
ATOM 692 C C . ALA A 1 94 ? -28.033 -18.778 30.607 1.00 69.56 94 ALA A C 1
ATOM 694 O O . ALA A 1 94 ? -28.390 -19.929 30.853 1.00 69.56 94 ALA A O 1
ATOM 695 N N . ALA A 1 95 ? -27.149 -18.503 29.647 1.00 66.94 95 ALA A N 1
ATOM 696 C CA . ALA A 1 95 ? -26.476 -19.572 28.922 1.00 66.94 95 ALA A CA 1
ATOM 697 C C . ALA A 1 95 ? -25.825 -20.543 29.930 1.00 66.94 95 ALA A C 1
ATOM 699 O O . ALA A 1 95 ? -25.217 -20.062 30.894 1.00 66.94 95 ALA A O 1
ATOM 700 N N . PRO A 1 96 ? -25.941 -21.872 29.735 1.00 67.88 96 PRO A N 1
ATOM 701 C CA . PRO A 1 96 ? -25.260 -22.838 30.583 1.00 67.88 96 PRO A CA 1
ATOM 702 C C . PRO A 1 96 ? -23.788 -22.449 30.720 1.00 67.88 96 PRO A C 1
ATOM 704 O O . PRO A 1 96 ? -23.100 -22.254 29.718 1.00 67.88 96 PRO A O 1
ATOM 707 N N . LEU A 1 97 ? -23.303 -22.336 31.960 1.00 62.06 97 LEU A N 1
ATOM 708 C CA . LEU A 1 97 ? -21.871 -22.159 32.236 1.00 62.06 97 LEU A CA 1
ATOM 709 C C . LEU A 1 97 ? -21.049 -23.383 31.814 1.00 62.06 97 LEU A C 1
ATOM 711 O O . LEU A 1 97 ? -19.825 -23.315 31.780 1.00 62.06 97 LEU A O 1
ATOM 715 N N . ASP A 1 98 ? -21.731 -24.469 31.451 1.00 64.12 98 ASP A N 1
ATOM 716 C CA . ASP A 1 98 ? -21.184 -25.663 30.820 1.00 64.12 98 ASP A CA 1
ATOM 717 C C . ASP A 1 98 ? -20.867 -25.397 29.337 1.00 64.12 98 ASP A C 1
ATOM 719 O O . ASP A 1 98 ? -21.241 -26.146 28.431 1.00 64.12 98 ASP A O 1
ATOM 723 N N . SER A 1 99 ? -20.197 -24.271 29.066 1.00 64.44 99 SER A N 1
ATOM 724 C CA . SER A 1 99 ? -19.518 -24.121 27.792 1.00 64.44 99 SER A CA 1
ATOM 725 C C . SER A 1 99 ? -18.514 -25.273 27.698 1.00 64.44 99 SER A C 1
ATOM 727 O O . SER A 1 99 ? -17.811 -25.554 28.674 1.00 64.44 99 SER A O 1
ATOM 729 N N . PRO A 1 100 ? -18.458 -25.994 26.564 1.00 72.75 100 PRO A N 1
ATOM 730 C CA . PRO A 1 100 ? -17.463 -27.036 26.385 1.00 72.75 100 PRO A CA 1
ATOM 731 C C . PRO A 1 100 ? -16.099 -26.474 26.760 1.00 72.75 100 PRO A C 1
ATOM 733 O O . PRO A 1 100 ? -15.769 -25.350 26.367 1.00 72.75 100 PRO A O 1
ATOM 736 N N . ALA A 1 101 ? -15.316 -27.237 27.525 1.00 69.88 101 ALA A N 1
ATOM 737 C CA . ALA A 1 101 ? -13.953 -26.840 27.828 1.00 69.88 101 ALA A CA 1
ATOM 738 C C . ALA A 1 101 ? -13.275 -26.430 26.511 1.00 69.88 101 ALA A C 1
ATOM 740 O O . ALA A 1 101 ? -13.326 -27.196 25.541 1.00 69.88 101 ALA A O 1
ATOM 741 N N . LEU A 1 102 ? -12.692 -25.221 26.475 1.00 66.69 102 LEU A N 1
ATOM 742 C CA . LEU A 1 102 ? -11.912 -24.703 25.344 1.00 66.69 102 LEU A CA 1
ATOM 743 C C . LEU A 1 102 ? -10.629 -25.535 25.214 1.00 66.69 102 LEU A C 1
ATOM 745 O O . LEU A 1 102 ? -9.527 -25.105 25.542 1.00 66.69 102 LEU A O 1
ATOM 749 N N . THR A 1 103 ? -10.817 -26.789 24.831 1.00 67.75 103 THR A N 1
ATOM 750 C CA . THR A 1 103 ? -9.796 -27.806 24.672 1.00 67.75 103 THR A CA 1
ATOM 751 C C . THR A 1 103 ? -9.292 -27.740 23.243 1.00 67.75 103 THR A C 1
ATOM 753 O O . THR A 1 103 ? -10.046 -27.520 22.296 1.00 67.75 103 THR A O 1
ATOM 756 N N . GLY A 1 104 ? -7.978 -27.878 23.106 1.00 66.25 104 GLY A N 1
ATOM 757 C CA . GLY A 1 104 ? -7.258 -27.527 21.889 1.00 66.25 104 GLY A CA 1
ATOM 758 C C . GLY A 1 104 ? -6.532 -26.193 22.044 1.00 66.25 104 GLY A C 1
ATOM 759 O O . GLY A 1 104 ? -6.982 -25.285 22.735 1.00 66.25 104 GLY A O 1
ATOM 760 N N . SER A 1 105 ? -5.365 -26.083 21.417 1.00 69.94 105 SER A N 1
ATOM 761 C CA . SER A 1 105 ? -4.711 -24.789 21.249 1.00 69.94 105 SER A CA 1
ATOM 762 C C . SER A 1 105 ? -5.436 -24.080 20.104 1.00 69.94 105 SER A C 1
ATOM 764 O O . SER A 1 105 ? -5.469 -24.656 19.009 1.00 69.94 105 SER A O 1
ATOM 766 N N . PRO A 1 106 ? -6.055 -22.902 20.320 1.00 67.25 106 PRO A N 1
ATOM 767 C CA . PRO A 1 106 ? -6.696 -22.157 19.248 1.00 67.25 106 PRO A CA 1
ATOM 768 C C . PRO A 1 106 ? -5.689 -21.965 18.120 1.00 67.25 106 PRO A C 1
ATOM 770 O O . PRO A 1 106 ? -4.699 -21.250 18.257 1.00 67.25 106 PRO A O 1
ATOM 773 N N . THR A 1 107 ? -5.912 -22.658 17.012 1.00 65.50 107 THR A N 1
ATOM 774 C CA . THR A 1 107 ? -5.134 -22.446 15.802 1.00 65.50 107 THR A CA 1
ATOM 775 C C . THR A 1 107 ? -5.928 -21.477 14.958 1.00 65.50 107 THR A C 1
ATOM 777 O O . THR A 1 107 ? -7.113 -21.684 14.701 1.00 65.50 107 THR A O 1
ATOM 780 N N . ALA A 1 108 ? -5.286 -20.369 14.593 1.00 59.41 108 ALA A N 1
ATOM 781 C CA . ALA A 1 108 ? -5.888 -19.394 13.703 1.00 59.41 108 ALA A CA 1
ATOM 782 C C . ALA A 1 108 ? -6.402 -20.115 12.443 1.00 59.41 108 ALA A C 1
ATOM 784 O O . ALA A 1 108 ? -5.712 -21.024 11.960 1.00 59.41 108 ALA A O 1
ATOM 785 N N . PRO A 1 109 ? -7.575 -19.730 11.909 1.00 63.78 109 PRO A N 1
ATOM 786 C CA . PRO A 1 109 ? -8.043 -20.236 10.630 1.00 63.78 109 PRO A CA 1
ATOM 787 C C . PRO A 1 109 ? -6.910 -20.146 9.607 1.00 63.78 109 PRO A C 1
ATOM 789 O O . PRO A 1 109 ? -6.378 -19.064 9.352 1.00 63.78 109 PRO A O 1
ATOM 792 N N . LYS A 1 110 ? -6.492 -21.293 9.066 1.00 60.69 110 LYS A N 1
ATOM 793 C CA . LYS A 1 110 ? -5.594 -21.311 7.915 1.00 60.69 110 LYS A CA 1
ATOM 794 C C . LYS A 1 110 ? -6.465 -21.113 6.677 1.00 60.69 110 LYS A C 1
ATOM 796 O O . LYS A 1 110 ? -7.360 -21.933 6.474 1.00 60.69 110 LYS A O 1
ATOM 801 N N . PRO A 1 111 ? -6.252 -20.049 5.891 1.00 56.78 111 PRO A N 1
ATOM 802 C CA . PRO A 1 111 ? -7.015 -19.844 4.670 1.00 56.78 111 PRO A CA 1
ATOM 803 C C . PRO A 1 111 ? -6.807 -21.024 3.713 1.00 56.78 111 PRO A C 1
ATOM 805 O O . PRO A 1 111 ? -5.705 -21.571 3.620 1.00 56.78 111 PRO A O 1
ATOM 808 N N . ASP A 1 112 ? -7.882 -21.432 3.040 1.00 60.66 112 ASP A N 1
ATOM 809 C CA . ASP A 1 112 ? -7.829 -22.432 1.977 1.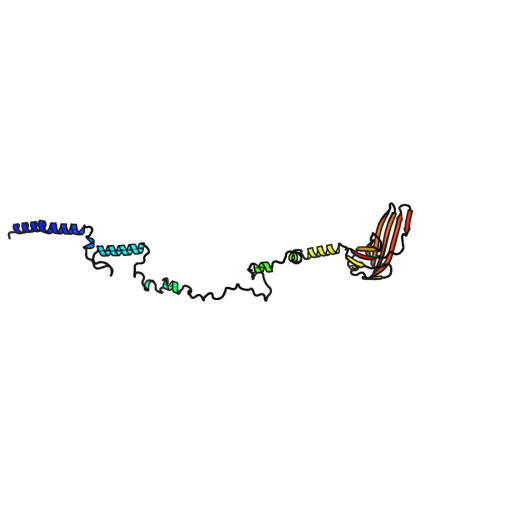00 60.66 112 ASP A CA 1
ATOM 810 C C . ASP A 1 112 ? -7.037 -21.863 0.792 1.00 60.66 112 ASP A C 1
ATOM 812 O O . ASP A 1 112 ? -7.339 -20.787 0.280 1.00 60.66 112 ASP A O 1
ATOM 816 N N . MET A 1 113 ? -5.994 -22.586 0.387 1.00 61.09 113 MET A N 1
ATOM 817 C CA . MET A 1 113 ? -5.071 -22.190 -0.681 1.00 61.09 113 MET A CA 1
ATOM 818 C C . MET A 1 113 ? -5.393 -22.884 -2.016 1.00 61.09 113 MET A C 1
ATOM 820 O O . MET A 1 113 ? -4.608 -22.786 -2.956 1.00 61.09 113 MET A O 1
ATOM 824 N N . SER A 1 114 ? -6.499 -23.633 -2.107 1.00 59.50 114 SER A N 1
ATOM 825 C CA . SER A 1 114 ? -6.809 -24.487 -3.263 1.00 59.50 114 SER A CA 1
ATOM 826 C C . SER A 1 114 ? -7.571 -23.798 -4.411 1.00 59.50 114 SER A C 1
ATOM 828 O O . SER A 1 114 ? -7.911 -24.460 -5.393 1.00 59.50 114 SER A O 1
ATOM 830 N N . GLY A 1 115 ? -7.780 -22.474 -4.357 1.00 57.88 115 GLY A N 1
ATOM 831 C CA . GLY A 1 115 ? -8.503 -21.708 -5.385 1.00 57.88 115 GLY A CA 1
ATOM 832 C C . GLY A 1 115 ? -7.912 -20.322 -5.707 1.00 57.88 115 GLY A C 1
ATOM 833 O O . GLY A 1 115 ? -6.936 -19.904 -5.082 1.00 57.88 115 GLY A O 1
ATOM 834 N N . PRO A 1 116 ? -8.477 -19.592 -6.694 1.00 57.12 116 PRO A N 1
ATOM 835 C CA . PRO A 1 116 ? -8.061 -18.228 -7.023 1.00 57.12 116 PRO A CA 1
ATOM 836 C C . PRO A 1 116 ? -8.308 -17.292 -5.831 1.00 57.12 116 PRO A C 1
ATOM 838 O O . PRO A 1 116 ? -9.435 -17.173 -5.355 1.00 57.12 116 PRO A O 1
ATOM 841 N N . VAL A 1 117 ? -7.243 -16.657 -5.344 1.00 56.16 117 VAL A N 1
ATOM 842 C CA . VAL A 1 117 ? -7.209 -15.893 -4.087 1.00 56.16 117 VAL A CA 1
ATOM 843 C C . VAL A 1 117 ? -7.709 -14.460 -4.308 1.00 56.16 117 VAL A C 1
ATOM 845 O O . VAL A 1 117 ? -7.122 -13.739 -5.113 1.00 56.16 117 VAL A O 1
ATOM 848 N N . TRP A 1 118 ? -8.736 -14.019 -3.572 1.00 52.88 118 TRP A N 1
ATOM 849 C CA . TRP A 1 118 ? -9.187 -12.617 -3.546 1.00 52.88 118 TRP A CA 1
ATOM 850 C C . TRP A 1 118 ? -8.745 -11.941 -2.237 1.00 52.88 118 TRP A C 1
ATOM 852 O O . TRP A 1 118 ? -8.881 -12.515 -1.157 1.00 52.88 118 TRP A O 1
ATOM 862 N N . GLU A 1 119 ? -8.204 -10.717 -2.309 1.00 53.47 119 GLU A N 1
ATOM 863 C CA . GLU A 1 119 ? -7.634 -9.992 -1.155 1.00 53.47 119 GLU A CA 1
ATOM 864 C C . GLU A 1 119 ? -8.594 -9.808 0.034 1.00 53.47 119 GLU A C 1
ATOM 866 O O . GLU A 1 119 ? -8.140 -9.646 1.167 1.00 53.47 119 GLU A O 1
ATOM 871 N N . THR A 1 120 ? -9.909 -9.864 -0.187 1.00 52.38 120 THR A N 1
ATOM 8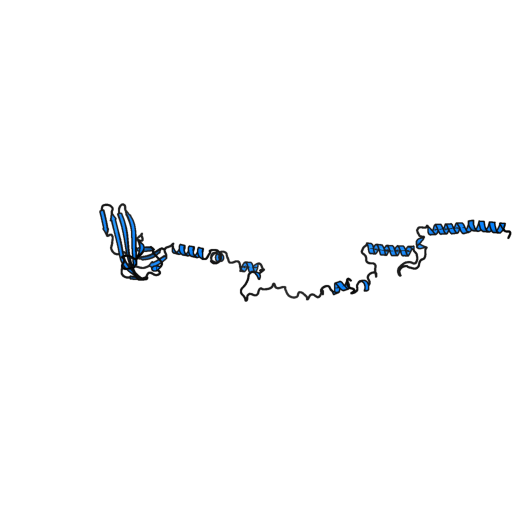72 C CA . THR A 1 120 ? -10.918 -9.681 0.866 1.00 52.38 120 THR A CA 1
ATOM 873 C C . THR A 1 120 ? -10.983 -10.834 1.871 1.00 52.38 120 THR A C 1
ATOM 875 O O . THR A 1 120 ? -11.495 -10.633 2.970 1.00 52.38 120 THR A O 1
ATOM 878 N N . ASP A 1 121 ? -10.405 -11.997 1.551 1.00 51.66 121 ASP A N 1
ATOM 879 C CA . ASP A 1 121 ? -10.364 -13.168 2.444 1.00 51.66 121 ASP A CA 1
ATOM 880 C C . ASP A 1 121 ? -9.127 -13.180 3.367 1.00 51.66 121 ASP A C 1
ATOM 882 O O . ASP A 1 121 ? -8.948 -14.078 4.193 1.00 51.66 121 ASP A O 1
ATOM 886 N N . ARG A 1 122 ? -8.250 -12.172 3.251 1.00 54.59 122 ARG A N 1
ATOM 887 C CA . ARG A 1 122 ? -6.966 -12.079 3.959 1.00 54.59 122 ARG A CA 1
ATOM 888 C C . ARG A 1 122 ? -6.929 -10.863 4.890 1.00 54.59 122 ARG A C 1
ATOM 890 O O . ARG A 1 122 ? -6.147 -9.941 4.664 1.00 54.59 122 ARG A O 1
ATOM 897 N N . ILE A 1 123 ? -7.652 -10.880 6.015 1.00 56.38 123 ILE A N 1
ATOM 898 C CA . ILE A 1 123 ? -7.160 -10.140 7.199 1.00 56.38 123 ILE A CA 1
ATOM 899 C C . ILE A 1 123 ? -5.937 -10.921 7.704 1.00 56.38 123 ILE A C 1
ATOM 901 O O . ILE A 1 123 ? -6.011 -11.776 8.583 1.00 56.38 123 ILE A O 1
ATOM 905 N N . ALA A 1 124 ? -4.824 -10.724 7.003 1.00 53.53 124 ALA A N 1
ATOM 906 C CA . ALA A 1 124 ? -3.614 -11.513 7.093 1.00 53.53 124 ALA A CA 1
ATOM 907 C C . ALA A 1 124 ? -2.802 -11.123 8.331 1.00 53.53 124 ALA A C 1
ATOM 909 O O . ALA A 1 124 ? -2.499 -9.954 8.566 1.00 53.53 124 ALA A O 1
ATOM 910 N N . THR A 1 125 ? -2.390 -12.129 9.096 1.00 58.88 125 THR A N 1
ATOM 911 C CA . THR A 1 125 ? -1.282 -12.025 10.046 1.00 58.88 125 THR A CA 1
ATOM 912 C C . THR A 1 125 ? -0.059 -11.373 9.389 1.00 58.88 125 THR A C 1
ATOM 914 O O . THR A 1 125 ? 0.183 -11.548 8.195 1.00 58.88 125 THR A O 1
ATOM 917 N N . VAL A 1 126 ? 0.752 -10.660 10.181 1.00 55.31 126 VAL A N 1
ATOM 918 C CA . VAL A 1 126 ? 1.966 -9.940 9.731 1.00 55.31 126 VAL A CA 1
ATOM 919 C C . VAL A 1 126 ? 2.875 -10.796 8.827 1.00 55.31 126 VAL A C 1
ATOM 921 O O . VAL A 1 126 ? 3.467 -10.275 7.887 1.00 55.31 126 VAL A O 1
ATOM 924 N N . GLY A 1 127 ? 2.929 -12.117 9.039 1.00 57.84 127 GLY A N 1
ATOM 925 C CA . GLY A 1 127 ? 3.692 -13.046 8.196 1.00 57.84 127 GLY A CA 1
ATOM 926 C C . GLY A 1 127 ? 3.207 -13.133 6.743 1.00 57.84 127 GLY A C 1
ATOM 927 O O . GLY A 1 127 ? 4.017 -13.112 5.828 1.00 57.84 127 GLY A O 1
ATOM 928 N N . ALA A 1 128 ? 1.895 -13.127 6.503 1.00 58.47 128 ALA A N 1
ATOM 929 C CA . ALA A 1 128 ? 1.343 -13.178 5.148 1.00 58.47 128 ALA A CA 1
ATOM 930 C C . ALA A 1 128 ? 1.533 -11.859 4.371 1.00 58.47 128 ALA A C 1
ATOM 932 O O . ALA A 1 128 ? 1.487 -11.869 3.140 1.00 58.47 128 ALA A O 1
ATOM 933 N N . ILE A 1 129 ? 1.759 -10.746 5.079 1.00 59.44 129 ILE A N 1
ATOM 934 C CA . ILE A 1 129 ? 2.171 -9.468 4.484 1.00 59.44 129 ILE A CA 1
ATOM 935 C C . ILE A 1 129 ? 3.659 -9.523 4.113 1.00 59.44 129 ILE A C 1
ATOM 937 O O . ILE A 1 129 ? 4.023 -9.092 3.024 1.00 59.44 129 ILE A O 1
ATOM 941 N N . LEU A 1 130 ? 4.506 -10.092 4.978 1.00 62.69 130 LEU A N 1
ATOM 942 C CA . LEU A 1 130 ? 5.946 -10.240 4.732 1.00 62.69 130 LEU A CA 1
ATOM 943 C C . LEU A 1 130 ? 6.263 -11.210 3.586 1.00 62.69 130 LEU 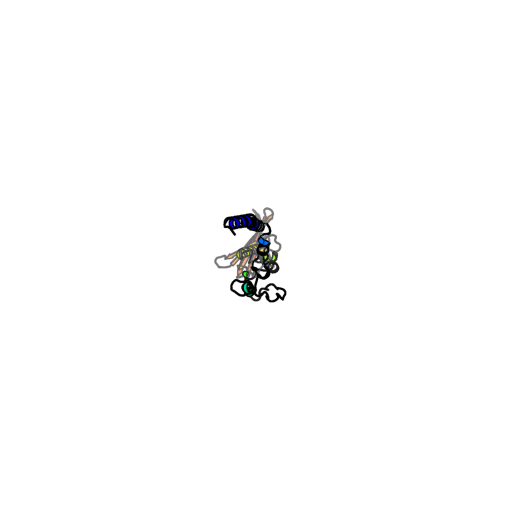A C 1
ATOM 945 O O . LEU A 1 130 ? 7.125 -10.901 2.773 1.00 62.69 130 LEU A O 1
ATOM 949 N N . ASP A 1 131 ? 5.528 -12.315 3.452 1.00 61.84 131 ASP A N 1
ATOM 950 C CA . ASP A 1 131 ? 5.691 -13.240 2.318 1.00 61.84 131 ASP A CA 1
ATOM 951 C C . ASP A 1 131 ? 5.179 -12.643 0.993 1.00 61.84 131 ASP A C 1
ATOM 953 O O . ASP A 1 131 ? 5.626 -13.025 -0.087 1.00 61.84 131 ASP A O 1
ATOM 957 N N . ALA A 1 132 ? 4.244 -11.688 1.066 1.00 61.38 132 ALA A N 1
ATOM 958 C CA . ALA A 1 132 ? 3.734 -10.949 -0.090 1.00 61.38 132 ALA A CA 1
ATOM 959 C C . ALA A 1 132 ? 4.573 -9.703 -0.431 1.00 61.38 132 ALA A C 1
ATOM 961 O O . ALA A 1 132 ? 4.393 -9.116 -1.501 1.00 61.38 132 ALA A O 1
ATOM 962 N N . LEU A 1 133 ? 5.490 -9.294 0.453 1.00 62.19 133 LEU A N 1
ATOM 963 C CA . LEU A 1 133 ? 6.443 -8.217 0.210 1.00 62.19 133 LEU A CA 1
ATOM 964 C C . LEU A 1 133 ? 7.497 -8.716 -0.779 1.00 62.19 133 LEU A C 1
ATOM 966 O O . LEU A 1 133 ? 8.533 -9.276 -0.429 1.00 62.19 133 LEU A O 1
ATOM 970 N N . ILE A 1 134 ? 7.207 -8.498 -2.056 1.00 64.69 134 ILE A N 1
ATOM 971 C CA . ILE A 1 134 ? 8.163 -8.675 -3.139 1.00 64.69 134 ILE A CA 1
ATOM 972 C C . ILE A 1 134 ? 9.368 -7.754 -2.849 1.00 64.69 134 ILE A C 1
ATOM 974 O O . ILE A 1 134 ? 9.161 -6.553 -2.649 1.00 64.69 134 ILE A O 1
ATOM 978 N N . PRO A 1 135 ? 10.618 -8.270 -2.826 1.00 68.94 135 PRO A N 1
ATOM 979 C CA . PRO A 1 135 ? 11.812 -7.438 -2.700 1.00 68.94 135 PRO A CA 1
ATOM 980 C C . PRO A 1 135 ? 11.764 -6.289 -3.708 1.00 68.94 135 PRO A C 1
ATOM 982 O O . PRO A 1 135 ? 11.340 -6.501 -4.844 1.00 68.94 135 PRO A O 1
ATOM 985 N N . VAL A 1 136 ? 12.197 -5.086 -3.323 1.00 61.34 136 VAL A N 1
ATOM 986 C CA . VAL A 1 136 ? 12.109 -3.887 -4.184 1.00 61.34 136 VAL A CA 1
ATOM 987 C C . VAL A 1 136 ? 12.696 -4.144 -5.579 1.00 61.34 136 VAL A C 1
ATOM 989 O O . VAL A 1 136 ? 12.115 -3.713 -6.570 1.00 61.34 136 VAL A O 1
ATOM 992 N N . ASP A 1 137 ? 13.752 -4.953 -5.669 1.00 61.91 137 ASP A N 1
ATOM 993 C CA . ASP A 1 137 ? 14.392 -5.374 -6.923 1.00 61.91 137 ASP A CA 1
ATOM 994 C C . ASP A 1 137 ? 13.458 -6.180 -7.858 1.00 61.91 137 ASP A C 1
ATOM 996 O O . ASP A 1 137 ? 13.488 -6.038 -9.083 1.00 61.91 137 ASP A O 1
ATOM 1000 N N . ASN A 1 138 ? 12.564 -6.995 -7.292 1.00 60.06 138 ASN A N 1
ATOM 1001 C CA . ASN A 1 138 ? 11.539 -7.741 -8.029 1.00 60.06 138 ASN A CA 1
ATOM 1002 C C . ASN A 1 138 ? 10.308 -6.871 -8.357 1.00 60.06 138 ASN A C 1
ATOM 1004 O O . ASN A 1 138 ? 9.604 -7.117 -9.334 1.00 60.06 138 ASN A O 1
ATOM 1008 N N . HIS A 1 139 ? 10.050 -5.832 -7.563 1.00 61.97 139 HIS A N 1
ATOM 1009 C CA . HIS A 1 139 ? 8.971 -4.874 -7.793 1.00 61.97 139 HIS A CA 1
ATOM 1010 C C . HIS A 1 139 ? 9.274 -3.936 -8.971 1.00 61.97 139 HIS A C 1
ATOM 1012 O O . HIS A 1 139 ? 8.411 -3.714 -9.818 1.00 61.97 139 HIS A O 1
ATOM 1018 N N . VAL A 1 140 ? 10.518 -3.458 -9.082 1.00 56.72 140 VAL A N 1
ATOM 1019 C CA . VAL A 1 140 ? 10.967 -2.636 -10.221 1.00 56.72 140 VAL A CA 1
ATOM 1020 C C . VAL A 1 140 ? 11.160 -3.440 -11.510 1.00 56.72 140 VAL A C 1
ATOM 1022 O O . VAL A 1 140 ? 11.097 -2.870 -12.598 1.00 56.72 140 VAL A O 1
ATOM 1025 N N . SER A 1 141 ? 11.355 -4.760 -11.421 1.00 59.34 141 SER A N 1
ATOM 1026 C CA . SER A 1 141 ? 11.406 -5.644 -12.595 1.00 59.34 141 SER A CA 1
ATOM 1027 C C . SER A 1 141 ? 10.025 -6.151 -13.037 1.00 59.34 141 SER A C 1
ATOM 1029 O O . SER A 1 141 ? 9.873 -6.605 -14.176 1.00 59.34 141 SER A O 1
ATOM 1031 N N . ASN A 1 142 ? 8.994 -6.023 -12.189 1.00 58.19 142 ASN A N 1
ATOM 1032 C CA . ASN A 1 142 ? 7.621 -6.389 -12.522 1.00 58.19 142 ASN A CA 1
ATOM 1033 C C . ASN A 1 142 ? 6.940 -5.303 -13.360 1.00 58.19 142 ASN A C 1
ATOM 1035 O O . ASN A 1 142 ? 6.587 -4.213 -12.907 1.00 58.19 142 ASN A O 1
ATOM 1039 N N . THR A 1 143 ? 6.678 -5.644 -14.613 1.00 53.16 143 THR A N 1
ATOM 1040 C CA . THR A 1 143 ? 6.204 -4.678 -15.601 1.00 53.16 143 THR A CA 1
ATOM 1041 C C . THR A 1 143 ? 4.694 -4.541 -15.685 1.00 53.16 143 THR A C 1
ATOM 1043 O O . THR A 1 143 ? 4.195 -3.885 -16.592 1.00 53.16 143 THR A O 1
ATOM 1046 N N . GLY A 1 144 ? 3.974 -5.171 -14.759 1.00 56.88 144 GLY A N 1
ATOM 1047 C CA . GLY A 1 144 ? 2.552 -4.933 -14.543 1.00 56.88 144 GLY A CA 1
ATOM 1048 C C . GLY A 1 144 ? 2.258 -3.815 -13.542 1.00 56.88 144 GLY A C 1
ATOM 1049 O O . GLY A 1 144 ? 1.114 -3.382 -13.485 1.00 56.88 144 GLY A O 1
ATOM 1050 N N . ILE A 1 145 ? 3.245 -3.356 -12.754 1.00 54.38 145 ILE A N 1
ATOM 1051 C CA . ILE A 1 145 ? 2.962 -2.534 -11.564 1.00 54.38 145 ILE A CA 1
ATOM 1052 C C . ILE A 1 145 ? 3.501 -1.089 -11.666 1.00 54.38 145 ILE A C 1
ATOM 1054 O O . ILE A 1 145 ? 2.792 -0.173 -11.264 1.00 54.38 145 ILE A O 1
ATOM 1058 N N . HIS A 1 146 ? 4.685 -0.829 -12.247 1.00 54.94 146 HIS A N 1
ATOM 1059 C CA . HIS A 1 146 ? 5.304 0.520 -12.160 1.00 54.94 146 HIS A CA 1
ATOM 1060 C C . HIS A 1 146 ? 5.635 1.227 -13.471 1.00 54.94 146 HIS A C 1
ATOM 1062 O O . HIS A 1 146 ? 5.922 2.422 -13.473 1.00 54.94 146 HIS A O 1
ATOM 1068 N N . VAL A 1 147 ? 5.557 0.533 -14.597 1.00 60.47 147 VAL A N 1
ATOM 1069 C CA . VAL A 1 147 ? 5.721 1.136 -15.916 1.00 60.47 147 VAL A CA 1
ATOM 1070 C C . VAL A 1 147 ? 4.584 0.575 -16.738 1.00 60.47 147 VAL A C 1
ATOM 1072 O O . VAL A 1 147 ? 4.494 -0.643 -16.888 1.00 60.47 147 VAL A O 1
ATOM 1075 N N . THR A 1 148 ? 3.678 1.431 -17.213 1.00 66.19 148 THR A N 1
ATOM 1076 C CA . THR A 1 148 ? 2.608 0.968 -18.101 1.00 66.19 148 THR A CA 1
ATOM 1077 C C . THR A 1 148 ? 3.240 0.183 -19.252 1.00 66.19 148 THR A C 1
ATOM 1079 O O . THR A 1 148 ? 4.366 0.471 -19.673 1.00 66.19 148 THR A O 1
ATOM 1082 N N . SER A 1 149 ? 2.542 -0.826 -19.769 1.00 65.00 149 SER A N 1
ATOM 1083 C CA . SER A 1 149 ? 3.008 -1.597 -20.932 1.00 65.00 149 SER A CA 1
AT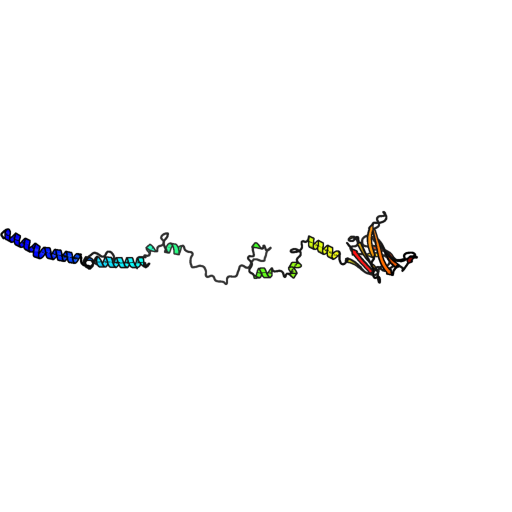OM 1084 C C . SER A 1 149 ? 3.460 -0.684 -22.081 1.00 65.00 149 SER A C 1
ATOM 1086 O O . SER A 1 149 ? 4.438 -0.979 -22.765 1.00 65.00 149 SER A O 1
ATOM 1088 N N . GLU A 1 150 ? 2.804 0.467 -22.219 1.00 71.88 150 GLU A N 1
ATOM 1089 C CA . GLU A 1 150 ? 3.147 1.551 -23.132 1.00 71.88 150 GLU A CA 1
ATOM 1090 C C . GLU A 1 150 ? 4.507 2.199 -22.832 1.00 71.88 150 GLU A C 1
ATOM 1092 O O . GLU A 1 150 ? 5.371 2.227 -23.706 1.00 71.88 150 GLU A O 1
ATOM 1097 N N . LEU A 1 151 ? 4.760 2.656 -21.601 1.00 68.31 151 LEU A N 1
ATOM 1098 C CA . LEU A 1 151 ? 6.055 3.240 -21.231 1.00 68.31 151 LEU A CA 1
ATOM 1099 C C . LEU A 1 151 ? 7.196 2.218 -21.332 1.00 68.31 151 LEU A C 1
ATOM 1101 O O . LEU A 1 151 ? 8.300 2.567 -21.749 1.00 68.31 151 LEU A O 1
ATOM 1105 N N . LYS A 1 152 ? 6.934 0.938 -21.040 1.00 70.00 152 LYS A N 1
ATOM 1106 C CA . LYS A 1 152 ? 7.915 -0.134 -21.254 1.00 70.00 152 LYS A CA 1
ATOM 1107 C C . LYS A 1 152 ? 8.165 -0.365 -22.738 1.00 70.00 152 LYS A C 1
ATOM 1109 O O . LYS A 1 152 ? 9.305 -0.572 -23.139 1.00 70.00 152 LYS A O 1
ATOM 1114 N N . SER A 1 153 ? 7.123 -0.306 -23.564 1.00 69.12 153 SER A N 1
ATOM 1115 C CA . SER A 1 153 ? 7.273 -0.374 -25.015 1.00 69.12 153 SER A CA 1
ATOM 1116 C C . SER A 1 153 ? 8.094 0.800 -25.545 1.00 69.12 153 SER A C 1
ATOM 1118 O O . SER A 1 153 ? 8.910 0.595 -26.438 1.00 69.12 153 SER A O 1
ATOM 1120 N N . LEU A 1 154 ? 7.915 2.008 -25.005 1.00 68.94 154 LEU A N 1
ATOM 1121 C CA . LEU A 1 154 ? 8.713 3.180 -25.368 1.00 68.94 154 LEU A CA 1
ATOM 1122 C C . LEU A 1 154 ? 10.170 3.033 -24.920 1.00 68.94 154 LEU A C 1
ATOM 1124 O O . LEU A 1 154 ? 11.074 3.323 -25.699 1.00 68.94 154 LEU A O 1
ATOM 1128 N N . TRP A 1 155 ? 10.407 2.520 -23.712 1.00 68.31 155 TRP A N 1
ATOM 1129 C CA . TRP A 1 155 ? 11.755 2.243 -23.218 1.00 68.31 155 TRP A CA 1
ATOM 1130 C C . TRP A 1 155 ? 12.474 1.173 -24.044 1.00 68.31 155 TRP A C 1
ATOM 1132 O O . TRP A 1 155 ? 13.623 1.359 -24.433 1.00 68.31 155 TRP A O 1
ATOM 1142 N N . ASN A 1 156 ? 11.788 0.083 -24.390 1.00 68.94 156 ASN A N 1
ATOM 1143 C CA . ASN A 1 156 ? 12.338 -0.952 -25.263 1.00 68.94 156 ASN A CA 1
ATOM 1144 C C . ASN A 1 156 ? 12.670 -0.392 -26.653 1.00 68.94 156 ASN A C 1
ATOM 1146 O O . ASN A 1 156 ? 13.759 -0.636 -27.155 1.00 68.94 156 ASN A O 1
ATOM 1150 N N . ARG A 1 157 ? 11.790 0.442 -27.226 1.00 66.56 157 ARG A N 1
ATOM 1151 C CA . ARG A 1 157 ? 12.063 1.140 -28.494 1.00 66.56 157 ARG A CA 1
ATOM 1152 C C . ARG A 1 157 ? 13.270 2.075 -28.404 1.00 66.56 157 ARG A C 1
ATOM 1154 O O . ARG A 1 157 ? 13.993 2.217 -29.382 1.00 66.56 157 ARG A O 1
ATOM 1161 N N . TRP A 1 158 ? 13.486 2.718 -27.258 1.00 65.06 158 TRP A N 1
ATOM 1162 C CA . TRP A 1 158 ? 14.654 3.571 -27.039 1.00 65.06 158 TRP A CA 1
ATOM 1163 C C . TRP A 1 158 ? 15.948 2.755 -26.878 1.00 65.06 158 TRP A C 1
ATOM 1165 O O . TRP A 1 158 ? 16.977 3.130 -27.430 1.00 65.06 158 TRP A O 1
ATOM 1175 N N . ASN A 1 159 ? 15.898 1.597 -26.217 1.00 64.44 159 ASN A N 1
ATOM 1176 C CA . ASN A 1 159 ? 17.039 0.674 -26.160 1.00 64.44 159 ASN A CA 1
ATOM 1177 C C . ASN A 1 159 ? 17.359 0.033 -27.521 1.00 64.44 159 ASN A C 1
ATOM 1179 O O . ASN A 1 159 ? 18.518 -0.258 -27.794 1.00 64.44 159 ASN A O 1
ATOM 1183 N N . ASP A 1 160 ? 16.361 -0.137 -28.393 1.00 63.25 160 ASP A N 1
ATOM 1184 C CA . ASP A 1 160 ? 16.575 -0.540 -29.789 1.00 63.25 160 ASP A CA 1
ATOM 1185 C C . ASP A 1 160 ? 17.161 0.601 -30.651 1.00 63.25 160 ASP A C 1
ATOM 1187 O O . ASP A 1 160 ? 17.747 0.341 -31.704 1.00 63.25 160 ASP A O 1
ATOM 1191 N N . PHE A 1 161 ? 17.016 1.861 -30.211 1.00 63.25 161 PHE A N 1
ATOM 1192 C CA . PHE A 1 161 ? 17.591 3.048 -30.858 1.00 63.25 161 PHE A CA 1
ATOM 1193 C C . PHE A 1 161 ? 19.074 3.227 -30.498 1.00 63.25 161 PHE A C 1
ATOM 1195 O O . PHE A 1 161 ? 19.878 3.603 -31.357 1.00 63.25 161 PHE A O 1
ATOM 1202 N N . TYR A 1 162 ? 19.461 2.966 -29.242 1.00 66.25 162 TYR A N 1
ATOM 1203 C CA . TYR A 1 162 ? 20.846 3.110 -28.796 1.00 66.25 162 TYR A CA 1
ATOM 1204 C C . TYR A 1 162 ? 21.275 2.027 -27.786 1.00 66.25 162 TYR A C 1
ATOM 1206 O O . TYR A 1 162 ? 20.709 1.951 -26.696 1.00 66.25 162 TYR A O 1
ATOM 1214 N N . PRO A 1 163 ? 22.342 1.258 -28.081 1.00 73.94 163 PRO A N 1
ATOM 1215 C CA . PRO A 1 163 ? 23.174 1.339 -29.283 1.00 73.94 163 PRO A CA 1
ATOM 1216 C C . PRO A 1 163 ? 22.451 0.792 -30.534 1.00 73.94 163 PRO A C 1
ATOM 1218 O O . PRO A 1 163 ? 21.569 -0.051 -30.398 1.00 73.94 163 PRO A O 1
ATOM 1221 N N . PRO A 1 164 ? 22.846 1.211 -31.755 1.00 84.62 164 PRO A N 1
ATOM 1222 C CA . PRO A 1 164 ? 22.338 0.627 -32.998 1.00 84.62 164 PRO A CA 1
ATOM 1223 C C . PRO A 1 164 ? 22.358 -0.905 -32.969 1.00 84.62 164 PRO A C 1
ATOM 1225 O O . PRO A 1 164 ? 23.373 -1.500 -32.590 1.00 84.62 164 PRO A O 1
ATOM 1228 N N . LYS A 1 165 ? 21.272 -1.556 -33.403 1.00 89.44 165 LYS A N 1
ATOM 1229 C CA . LYS A 1 165 ? 21.178 -3.023 -33.395 1.00 89.44 165 LYS A CA 1
ATOM 1230 C C . LYS A 1 165 ? 22.081 -3.612 -34.473 1.00 89.44 165 LYS A C 1
ATOM 1232 O O . LYS A 1 165 ? 21.880 -3.350 -35.655 1.00 89.44 165 LYS A O 1
ATOM 1237 N N . LEU A 1 166 ? 23.057 -4.435 -34.087 1.00 92.81 166 LEU A N 1
ATOM 1238 C CA . LEU A 1 166 ? 23.874 -5.191 -35.040 1.00 92.81 166 LEU A CA 1
ATOM 1239 C C . LEU A 1 166 ? 22.992 -6.227 -35.744 1.00 92.81 166 LEU A C 1
ATOM 1241 O O . LEU A 1 166 ? 22.453 -7.118 -35.092 1.00 92.81 166 LEU A O 1
ATOM 1245 N N . LEU A 1 167 ? 22.855 -6.111 -37.063 1.00 95.00 167 LEU A N 1
ATOM 1246 C CA . LEU A 1 167 ? 22.080 -7.049 -37.879 1.00 95.00 167 LEU A CA 1
ATOM 1247 C C . LEU A 1 167 ? 22.989 -8.077 -38.543 1.00 95.00 167 LEU A C 1
ATOM 1249 O O . LEU A 1 167 ? 22.631 -9.242 -38.667 1.00 95.00 167 LEU A O 1
ATOM 1253 N N . TRP A 1 168 ? 24.181 -7.653 -38.953 1.00 97.25 168 TRP A N 1
ATOM 1254 C CA . TRP A 1 168 ? 25.139 -8.518 -39.625 1.00 97.25 168 TRP A CA 1
ATOM 1255 C C . TRP A 1 168 ? 26.571 -8.097 -39.304 1.00 97.25 168 TRP A C 1
ATOM 1257 O O . TRP A 1 168 ? 26.858 -6.903 -39.217 1.00 97.25 168 TRP A O 1
ATOM 1267 N N . SER A 1 169 ? 27.472 -9.068 -39.175 1.00 96.94 169 SER A N 1
ATOM 1268 C CA . SER A 1 169 ? 28.920 -8.871 -39.089 1.00 96.94 169 SER A CA 1
ATOM 1269 C C . SER A 1 169 ? 29.650 -9.917 -39.931 1.00 96.94 169 SER A C 1
ATOM 1271 O O . SER A 1 169 ? 29.160 -11.030 -40.125 1.00 96.94 169 SER A O 1
ATOM 1273 N N . GLY A 1 170 ? 30.825 -9.565 -40.449 1.00 96.19 170 GLY A N 1
ATOM 1274 C CA . GLY A 1 170 ? 31.604 -10.455 -41.309 1.00 96.19 170 GLY A CA 1
ATOM 1275 C C . GLY A 1 170 ? 32.653 -9.705 -42.116 1.00 96.19 170 GLY A C 1
ATOM 1276 O O . GLY A 1 170 ? 33.115 -8.655 -41.696 1.00 96.19 170 GLY A O 1
ATOM 1277 N N . ASN A 1 171 ? 33.026 -10.242 -43.277 1.00 95.88 171 ASN A N 1
ATOM 1278 C CA . ASN A 1 171 ? 33.887 -9.571 -44.250 1.00 95.88 171 ASN A CA 1
ATOM 1279 C C . ASN A 1 171 ? 33.191 -9.615 -45.609 1.00 95.88 171 ASN A C 1
ATOM 1281 O O . ASN A 1 171 ? 33.121 -10.677 -46.226 1.00 95.88 171 ASN A O 1
ATOM 1285 N N . TRP A 1 172 ? 32.646 -8.486 -46.056 1.00 96.56 172 TRP A N 1
ATOM 1286 C CA . TRP A 1 172 ? 31.860 -8.428 -47.283 1.00 96.56 172 TRP A CA 1
ATOM 1287 C C . TRP A 1 172 ? 32.357 -7.337 -48.228 1.00 96.56 172 TRP A C 1
ATOM 1289 O O . TRP A 1 172 ? 32.298 -6.148 -47.926 1.00 96.56 172 TRP A O 1
ATOM 1299 N N . SER A 1 173 ? 32.864 -7.764 -49.380 1.00 94.31 173 SER A N 1
ATOM 1300 C CA . SER A 1 173 ? 33.413 -6.899 -50.433 1.00 94.31 173 SER A CA 1
ATOM 1301 C C . SER A 1 173 ? 32.924 -7.278 -51.838 1.00 94.31 173 SER A C 1
ATOM 1303 O O . SER A 1 173 ? 33.312 -6.650 -52.815 1.00 94.31 173 SER A O 1
ATOM 1305 N N . SER A 1 174 ? 32.093 -8.319 -51.970 1.00 95.62 174 SER A N 1
ATOM 1306 C CA . SER A 1 174 ? 31.477 -8.747 -53.234 1.00 95.62 174 SER A CA 1
ATOM 1307 C C . SER A 1 174 ? 30.339 -9.747 -52.983 1.00 95.62 174 SER A C 1
ATOM 1309 O O . SER A 1 174 ? 30.183 -10.258 -51.873 1.00 95.62 174 SER A O 1
ATOM 1311 N N . GLY A 1 175 ? 29.540 -10.040 -54.013 1.00 96.50 175 GLY A N 1
ATOM 1312 C CA . GLY A 1 175 ? 28.491 -11.061 -53.947 1.00 96.50 175 GLY A CA 1
ATOM 1313 C C . GLY A 1 175 ? 27.336 -10.694 -53.012 1.00 96.50 175 GLY A C 1
ATOM 1314 O O . GLY A 1 175 ? 27.038 -9.517 -52.802 1.00 96.50 175 GLY A O 1
ATOM 1315 N N . THR A 1 176 ? 26.668 -11.706 -52.462 1.00 97.75 176 THR A N 1
ATOM 1316 C CA . THR A 1 176 ? 25.440 -11.547 -51.672 1.00 97.75 176 THR A CA 1
ATOM 1317 C C . THR A 1 176 ? 25.622 -11.925 -50.210 1.00 97.75 176 THR A C 1
ATOM 1319 O O . THR A 1 176 ? 26.312 -12.897 -49.906 1.00 97.75 176 THR A O 1
ATOM 1322 N N . ILE A 1 177 ? 24.917 -11.232 -49.318 1.00 98.19 177 ILE A N 1
ATOM 1323 C CA . ILE A 1 177 ? 24.759 -11.614 -47.909 1.00 98.19 177 ILE A CA 1
ATOM 1324 C C . ILE A 1 177 ? 23.291 -11.547 -47.496 1.00 98.19 177 ILE A C 1
ATOM 1326 O O . ILE A 1 177 ? 22.513 -10.780 -48.062 1.00 98.19 177 ILE A O 1
ATOM 1330 N N . THR A 1 178 ? 22.928 -12.309 -46.469 1.00 97.50 178 THR A N 1
ATOM 1331 C CA . THR A 1 178 ? 21.618 -12.204 -45.817 1.00 97.50 178 THR A CA 1
ATOM 1332 C C . THR A 1 178 ? 21.754 -11.372 -44.551 1.00 97.50 178 THR A C 1
ATOM 1334 O O . THR A 1 178 ? 22.559 -11.697 -43.676 1.00 97.50 178 THR A O 1
ATOM 1337 N N . VAL A 1 179 ? 20.957 -10.310 -44.454 1.00 96.44 179 VAL A N 1
ATOM 1338 C CA . VAL A 1 179 ? 20.890 -9.427 -43.290 1.00 96.44 179 VAL A CA 1
ATOM 1339 C C . VAL A 1 179 ? 19.516 -9.611 -42.642 1.00 96.44 179 VAL A C 1
ATOM 1341 O O . VAL A 1 179 ? 18.509 -9.261 -43.257 1.00 96.44 179 VAL A O 1
ATOM 1344 N N . PRO A 1 180 ? 19.429 -10.196 -41.436 1.00 93.81 180 PRO A N 1
ATOM 1345 C CA . PRO A 1 180 ? 18.154 -10.381 -40.754 1.00 93.81 180 PRO A CA 1
ATOM 1346 C C . PRO A 1 180 ? 17.503 -9.035 -40.431 1.00 93.81 180 PRO A C 1
ATOM 1348 O O . PRO A 1 180 ? 18.195 -8.048 -40.181 1.00 93.81 180 PRO A O 1
ATOM 1351 N N . ASP A 1 181 ? 16.169 -9.021 -40.393 1.00 91.06 181 ASP A N 1
ATOM 1352 C CA . ASP A 1 181 ? 15.361 -7.846 -40.042 1.00 91.06 181 ASP A CA 1
ATOM 1353 C C . ASP A 1 181 ? 15.615 -6.605 -40.932 1.00 91.06 181 ASP A C 1
ATOM 1355 O O . ASP A 1 181 ? 15.315 -5.485 -40.518 1.00 91.06 181 ASP A O 1
ATOM 1359 N N . LEU A 1 182 ? 16.174 -6.766 -42.140 1.00 90.88 182 LEU A N 1
ATOM 1360 C CA . LEU A 1 182 ? 16.521 -5.650 -43.033 1.00 90.88 182 LEU A CA 1
ATOM 1361 C C . LEU A 1 182 ? 15.304 -4.771 -43.374 1.00 90.88 182 LEU A C 1
ATOM 1363 O O . LEU A 1 182 ? 15.426 -3.559 -43.530 1.00 90.88 182 LEU A O 1
ATOM 1367 N N . ASP A 1 183 ? 14.122 -5.368 -43.474 1.00 89.69 183 ASP A N 1
ATOM 1368 C CA . ASP A 1 183 ? 12.856 -4.698 -43.760 1.00 89.69 183 ASP A CA 1
ATOM 1369 C C . ASP A 1 183 ? 12.334 -3.821 -42.609 1.00 89.69 183 ASP A C 1
ATOM 1371 O O . ASP A 1 183 ? 11.522 -2.925 -42.854 1.00 89.69 183 ASP A O 1
ATOM 1375 N N . LYS A 1 184 ? 12.824 -4.028 -41.378 1.00 89.12 184 LYS A N 1
ATOM 1376 C CA . LYS A 1 184 ? 12.403 -3.281 -40.179 1.00 89.12 184 LYS A CA 1
ATOM 1377 C C . LYS A 1 184 ? 13.061 -1.911 -40.032 1.00 89.12 184 LYS A C 1
ATOM 1379 O O . LYS A 1 184 ? 12.638 -1.139 -39.175 1.00 89.12 184 LYS A O 1
ATOM 1384 N N . TYR A 1 185 ? 14.077 -1.608 -40.839 1.00 89.44 185 TYR A N 1
ATOM 1385 C CA . TYR A 1 185 ? 14.864 -0.381 -40.729 1.00 89.44 185 TYR A CA 1
ATOM 1386 C C . TYR A 1 185 ? 14.899 0.380 -42.057 1.00 89.44 185 TYR A C 1
ATOM 1388 O O . TYR A 1 185 ? 14.926 -0.205 -43.144 1.00 89.44 185 TYR A O 1
ATOM 1396 N N . ILE A 1 186 ? 14.909 1.711 -41.966 1.00 89.75 186 ILE A N 1
ATOM 1397 C CA . ILE A 1 186 ? 15.115 2.601 -43.117 1.00 89.75 186 ILE A CA 1
ATOM 1398 C C . ILE A 1 186 ? 16.553 3.128 -43.119 1.00 89.75 186 ILE A C 1
ATOM 1400 O O . ILE A 1 186 ? 17.146 3.256 -44.190 1.00 89.75 186 ILE A O 1
ATOM 1404 N N . GLY A 1 187 ? 17.134 3.392 -41.945 1.00 91.69 187 GLY A N 1
ATOM 1405 C CA . GLY A 1 187 ? 18.516 3.831 -41.792 1.00 91.69 187 GLY A CA 1
ATOM 1406 C C . GLY A 1 187 ? 19.459 2.706 -41.383 1.00 91.69 187 GLY A C 1
ATOM 1407 O O . GLY A 1 187 ? 19.099 1.800 -40.637 1.00 91.69 187 GLY A O 1
ATOM 1408 N N . PHE A 1 188 ? 20.701 2.776 -41.855 1.00 94.81 188 PHE A N 1
ATOM 1409 C CA . PHE A 1 188 ? 21.735 1.803 -41.534 1.00 94.81 188 PHE A CA 1
ATOM 1410 C C . PHE A 1 188 ? 23.083 2.479 -41.339 1.00 94.81 188 PHE A C 1
ATOM 1412 O O . PHE A 1 188 ? 23.498 3.328 -42.130 1.00 94.81 188 PHE A O 1
ATOM 1419 N N . LYS A 1 189 ? 23.807 2.036 -40.315 1.00 94.31 189 LYS A N 1
ATOM 1420 C CA . LYS A 1 189 ? 25.243 2.283 -40.203 1.00 94.31 189 LYS A CA 1
ATOM 1421 C C . LYS A 1 189 ? 25.964 1.137 -40.903 1.00 94.31 189 LYS A C 1
ATOM 1423 O O . LYS A 1 189 ? 25.749 -0.022 -40.555 1.00 94.31 189 LYS A O 1
ATOM 1428 N N . ILE A 1 190 ? 26.850 1.460 -41.836 1.00 96.69 190 ILE A N 1
ATOM 1429 C CA . ILE A 1 190 ? 27.726 0.500 -42.511 1.00 96.69 190 ILE A CA 1
ATOM 1430 C C . ILE A 1 190 ? 29.148 0.706 -41.993 1.00 96.69 190 ILE A C 1
ATOM 1432 O O . ILE A 1 190 ? 29.726 1.789 -42.123 1.00 96.69 190 ILE A O 1
ATOM 1436 N N . GLY A 1 191 ? 29.694 -0.326 -41.359 1.00 95.00 191 GLY A N 1
ATOM 1437 C CA . GLY A 1 191 ? 31.067 -0.349 -40.865 1.00 95.00 191 GLY A CA 1
ATOM 1438 C C . GLY A 1 191 ? 32.018 -0.880 -41.923 1.00 95.00 191 GLY A C 1
ATOM 1439 O O . GLY A 1 191 ? 31.663 -1.770 -42.694 1.00 95.00 191 GLY A O 1
ATOM 1440 N N . MET A 1 192 ? 33.236 -0.349 -41.936 1.00 93.06 192 MET A N 1
ATOM 1441 C CA . MET A 1 192 ? 34.298 -0.763 -42.848 1.00 93.06 192 MET A CA 1
ATOM 1442 C C . MET A 1 192 ? 35.503 -1.229 -42.033 1.00 93.06 192 MET A C 1
ATOM 1444 O O . MET A 1 192 ? 35.905 -0.566 -41.073 1.00 93.06 192 MET A O 1
ATOM 1448 N N . ALA A 1 193 ? 36.096 -2.362 -42.408 1.00 89.50 193 ALA A N 1
ATOM 1449 C CA . ALA A 1 193 ? 37.282 -2.883 -41.732 1.00 89.50 193 ALA A CA 1
ATOM 1450 C C . ALA A 1 193 ? 38.436 -1.863 -41.784 1.00 89.50 193 ALA A C 1
ATOM 1452 O O . ALA A 1 193 ? 38.687 -1.262 -42.827 1.00 89.50 193 ALA A O 1
ATOM 1453 N N . GLY A 1 194 ? 39.124 -1.648 -40.657 1.00 85.38 194 GLY A N 1
ATOM 1454 C CA . GLY A 1 194 ? 40.314 -0.788 -40.573 1.00 85.38 194 GLY A CA 1
ATOM 1455 C C . GLY A 1 194 ? 40.077 0.722 -40.711 1.00 85.38 194 GLY A C 1
ATOM 1456 O O . GLY A 1 194 ? 41.046 1.473 -40.758 1.00 85.38 194 GLY A O 1
ATOM 1457 N N . ASN A 1 195 ? 38.823 1.183 -40.760 1.00 85.00 195 ASN A N 1
ATOM 1458 C CA . ASN A 1 195 ? 38.486 2.595 -40.942 1.00 85.00 195 ASN A CA 1
ATOM 1459 C C . ASN A 1 195 ? 37.881 3.199 -39.665 1.00 85.00 195 ASN A C 1
ATOM 1461 O O . ASN A 1 195 ? 37.025 2.596 -39.021 1.00 85.00 195 ASN A O 1
ATOM 1465 N N . GLY A 1 196 ? 38.298 4.421 -39.316 1.00 85.94 196 GLY A N 1
ATOM 1466 C CA . GLY A 1 196 ? 37.816 5.164 -38.140 1.00 85.94 196 GLY A CA 1
ATOM 1467 C C . GLY A 1 196 ? 36.484 5.900 -38.340 1.00 85.94 196 GLY A C 1
ATOM 1468 O O . GLY A 1 196 ? 36.114 6.723 -37.509 1.00 85.94 196 GLY A O 1
ATOM 1469 N N . THR A 1 197 ? 35.778 5.642 -39.444 1.00 90.56 197 THR A N 1
ATOM 1470 C CA . THR A 1 197 ? 34.482 6.250 -39.783 1.00 90.56 197 THR A CA 1
ATOM 1471 C C . THR A 1 197 ? 33.483 5.186 -40.245 1.00 90.56 197 THR A C 1
ATOM 1473 O O . THR A 1 197 ? 33.850 4.036 -40.489 1.00 90.56 197 THR A O 1
ATOM 1476 N N . ALA A 1 198 ? 32.215 5.566 -40.376 1.00 92.62 198 ALA A N 1
ATOM 1477 C CA . ALA A 1 198 ? 31.148 4.714 -40.886 1.00 92.62 198 ALA A CA 1
ATOM 1478 C C . ALA A 1 198 ? 30.337 5.442 -41.962 1.00 92.62 198 ALA A C 1
ATOM 1480 O O . ALA A 1 198 ? 30.314 6.672 -42.020 1.00 92.62 198 ALA A O 1
ATOM 1481 N N . ILE A 1 199 ? 29.651 4.670 -42.801 1.00 95.31 199 ILE A N 1
ATOM 1482 C CA . ILE A 1 199 ? 28.736 5.199 -43.812 1.00 95.31 199 ILE A CA 1
ATOM 1483 C C . ILE A 1 199 ? 27.314 5.157 -43.258 1.00 95.31 199 ILE A C 1
ATOM 1485 O O . ILE A 1 199 ? 26.887 4.139 -42.713 1.00 95.31 199 ILE A O 1
ATOM 1489 N N . TRP A 1 200 ? 26.578 6.251 -43.431 1.00 94.38 200 TRP A N 1
ATOM 1490 C CA . TRP A 1 200 ? 25.138 6.284 -43.203 1.00 94.38 200 TRP A CA 1
ATOM 1491 C C . TRP A 1 200 ? 24.436 5.961 -44.513 1.00 94.38 200 TRP A C 1
ATOM 1493 O O . TRP A 1 200 ? 24.564 6.704 -45.488 1.00 94.38 200 TRP A O 1
ATOM 1503 N N . ALA A 1 201 ? 23.738 4.830 -44.545 1.00 95.00 201 ALA A N 1
ATOM 1504 C CA . ALA A 1 201 ? 23.016 4.356 -45.712 1.00 95.00 201 ALA A CA 1
ATOM 1505 C C . ALA A 1 201 ? 21.515 4.309 -45.444 1.00 95.00 201 ALA A C 1
ATOM 1507 O O . ALA A 1 201 ? 21.077 3.928 -44.362 1.00 95.00 201 ALA A O 1
ATOM 1508 N N . LEU A 1 202 ? 20.729 4.682 -46.447 1.00 93.62 202 LEU A N 1
ATOM 1509 C CA . LEU A 1 202 ? 19.278 4.615 -46.409 1.00 93.62 202 LEU A CA 1
ATOM 1510 C C . LEU A 1 202 ? 18.795 3.527 -47.357 1.00 93.62 202 LEU A C 1
ATOM 1512 O O . LEU A 1 202 ? 19.258 3.419 -48.500 1.00 93.62 202 LEU A O 1
ATOM 1516 N N . ARG A 1 203 ? 17.844 2.729 -46.876 1.00 91.75 203 ARG A N 1
ATOM 1517 C CA . ARG A 1 203 ? 17.024 1.873 -47.721 1.00 91.75 203 ARG A CA 1
ATOM 1518 C C . ARG A 1 203 ? 16.033 2.764 -48.453 1.00 91.75 203 ARG A C 1
ATOM 1520 O O . ARG A 1 203 ? 15.240 3.469 -47.838 1.00 91.75 203 ARG A O 1
ATOM 1527 N N . HIS A 1 204 ? 16.076 2.723 -49.774 1.00 87.50 204 HIS A N 1
ATOM 1528 C CA . HIS A 1 204 ? 15.189 3.508 -50.613 1.00 87.50 204 HIS A CA 1
ATOM 1529 C C . HIS A 1 204 ? 14.805 2.706 -51.852 1.00 87.50 204 HIS A C 1
ATOM 1531 O O . HIS A 1 204 ? 15.619 1.981 -52.427 1.00 87.50 204 HIS A O 1
ATOM 1537 N N . GLN A 1 205 ? 13.553 2.844 -52.271 1.00 83.19 205 GLN A N 1
ATOM 1538 C CA . GLN A 1 205 ? 13.095 2.333 -53.554 1.00 83.19 205 GLN A CA 1
ATOM 1539 C C . GLN A 1 205 ? 13.499 3.349 -54.622 1.00 83.19 205 GLN A C 1
ATOM 1541 O O . GLN A 1 205 ? 13.057 4.494 -54.570 1.00 83.19 205 GLN A O 1
ATOM 1546 N N . THR A 1 206 ? 14.383 2.996 -55.552 1.00 70.31 206 THR A N 1
ATOM 1547 C CA . THR A 1 206 ? 14.813 3.946 -56.598 1.00 70.31 206 THR A CA 1
ATOM 1548 C C . THR A 1 206 ? 14.430 3.491 -57.997 1.00 70.31 206 THR A C 1
ATOM 1550 O O . THR A 1 206 ? 14.017 2.359 -58.188 1.00 70.31 206 THR A O 1
ATOM 1553 N N . ASP A 1 207 ? 14.569 4.449 -58.925 1.00 58.81 207 ASP A N 1
ATOM 1554 C CA . ASP A 1 207 ? 14.611 4.377 -60.396 1.00 58.81 207 ASP A CA 1
ATOM 1555 C C . ASP A 1 207 ? 13.325 4.109 -61.193 1.00 58.81 207 ASP A C 1
ATOM 1557 O O . ASP A 1 207 ? 13.360 4.111 -62.422 1.00 58.81 207 ASP A O 1
ATOM 1561 N N . GLY A 1 208 ? 12.175 3.971 -60.532 1.00 61.00 208 GLY A N 1
ATOM 1562 C CA . GLY A 1 208 ? 10.903 3.772 -61.235 1.00 61.00 208 GLY A CA 1
ATOM 1563 C C . GLY A 1 208 ? 10.730 2.369 -61.834 1.00 61.00 208 GLY A C 1
ATOM 1564 O O . GLY A 1 208 ? 9.676 2.095 -62.401 1.00 61.00 208 GLY A O 1
ATOM 1565 N N . THR A 1 209 ? 11.706 1.467 -61.658 1.00 65.19 209 THR A N 1
ATOM 1566 C CA . THR A 1 209 ? 11.599 0.033 -61.994 1.00 65.19 209 THR A CA 1
ATOM 1567 C C . THR A 1 209 ? 11.152 -0.830 -60.808 1.00 65.19 209 THR A C 1
ATOM 1569 O O . THR A 1 209 ? 10.838 -2.006 -60.972 1.00 65.19 209 THR A O 1
ATOM 1572 N N . GLY A 1 210 ? 11.072 -0.240 -59.608 1.00 71.31 210 GLY A N 1
ATOM 1573 C CA . GLY A 1 210 ? 10.589 -0.896 -58.391 1.00 71.31 210 GLY A CA 1
ATOM 1574 C C . GLY A 1 210 ? 11.674 -1.572 -57.550 1.00 71.31 210 GLY A C 1
ATOM 1575 O O . GLY A 1 210 ? 11.350 -2.137 -56.507 1.00 71.31 210 GLY A O 1
ATOM 1576 N N . GLY A 1 211 ? 12.944 -1.484 -57.957 1.00 83.88 211 GLY A N 1
ATOM 1577 C CA . GLY A 1 211 ? 14.076 -2.039 -57.218 1.00 83.88 211 GLY A CA 1
ATOM 1578 C C . GLY A 1 211 ? 14.314 -1.354 -55.867 1.00 83.88 211 GLY A C 1
ATOM 1579 O O . GLY A 1 211 ? 14.266 -0.126 -55.739 1.00 83.88 211 GLY A O 1
ATOM 1580 N N . LEU A 1 212 ? 14.593 -2.156 -54.838 1.00 91.00 212 LEU A N 1
ATOM 1581 C CA . LEU A 1 212 ? 15.028 -1.669 -53.531 1.00 91.00 212 LEU A CA 1
ATOM 1582 C C . LEU A 1 212 ? 16.557 -1.583 -53.489 1.00 91.00 212 LEU A C 1
ATOM 1584 O O . LEU A 1 212 ? 17.263 -2.489 -53.935 1.00 91.00 212 LEU A O 1
ATOM 1588 N N . HIS A 1 213 ? 17.077 -0.501 -52.917 1.00 92.31 213 HIS A N 1
ATOM 1589 C CA . HIS A 1 213 ? 18.511 -0.267 -52.794 1.00 92.31 213 HIS A CA 1
ATOM 1590 C C . HIS A 1 213 ? 18.869 0.199 -51.391 1.00 92.31 213 HIS A C 1
ATOM 1592 O O . HIS A 1 213 ? 18.074 0.854 -50.720 1.00 92.31 213 HIS A O 1
ATOM 1598 N N . LEU A 1 214 ? 20.099 -0.098 -50.982 1.00 94.75 214 LEU A N 1
ATOM 1599 C CA . LEU A 1 214 ? 20.724 0.463 -49.793 1.00 94.75 214 LEU A CA 1
ATOM 1600 C C . LEU A 1 214 ? 21.900 1.321 -50.246 1.00 94.75 214 LEU A C 1
ATOM 1602 O O . LEU A 1 214 ? 22.845 0.796 -50.837 1.00 94.75 214 LEU A O 1
ATOM 1606 N N . ARG A 1 215 ? 21.828 2.637 -50.029 1.00 94.00 215 ARG A N 1
ATOM 1607 C CA . ARG A 1 215 ? 22.843 3.583 -50.521 1.00 94.00 215 ARG A CA 1
ATOM 1608 C C . ARG A 1 215 ? 23.206 4.602 -49.464 1.00 94.00 215 ARG A C 1
ATOM 1610 O O . ARG A 1 215 ? 22.329 5.081 -48.752 1.00 94.00 215 ARG A O 1
ATOM 1617 N N . GLY A 1 216 ? 24.483 4.946 -49.385 1.00 94.62 216 GLY A N 1
ATOM 1618 C CA . GLY A 1 216 ? 24.974 5.846 -48.356 1.00 94.62 216 GLY A CA 1
ATOM 1619 C C . GLY A 1 216 ? 26.288 6.520 -48.688 1.00 94.62 216 GLY A C 1
ATOM 1620 O O . GLY A 1 216 ? 27.044 6.065 -49.551 1.00 94.62 216 GLY A O 1
ATOM 1621 N N . ILE A 1 217 ? 26.555 7.590 -47.945 1.00 93.38 217 ILE A N 1
ATOM 1622 C CA . ILE A 1 217 ? 27.837 8.285 -47.946 1.00 93.38 217 ILE A CA 1
ATOM 1623 C C . ILE A 1 217 ? 28.313 8.508 -46.506 1.00 93.38 217 ILE A C 1
ATOM 1625 O O . ILE A 1 217 ? 27.522 8.717 -45.586 1.00 93.38 217 ILE A O 1
ATOM 1629 N N . GLY A 1 218 ? 29.618 8.416 -46.303 1.00 93.00 218 GLY A N 1
ATOM 1630 C CA . GLY A 1 218 ? 30.314 8.788 -45.078 1.00 93.00 218 GLY A CA 1
ATOM 1631 C C . GLY A 1 218 ? 31.567 9.581 -45.423 1.00 93.00 218 GLY A C 1
ATOM 1632 O O . GLY A 1 218 ? 31.921 9.717 -46.594 1.00 93.00 218 GLY A O 1
ATOM 1633 N N . GLY A 1 219 ? 32.258 10.104 -44.418 1.00 90.62 219 GLY A N 1
ATOM 1634 C CA . GLY A 1 219 ? 33.484 10.854 -44.656 1.00 90.62 219 GLY A CA 1
ATOM 1635 C C . GLY A 1 219 ? 34.077 11.482 -43.410 1.00 90.62 219 GLY A C 1
ATOM 1636 O O . GLY A 1 219 ? 33.474 11.454 -42.338 1.00 90.62 219 GLY A O 1
ATOM 1637 N N . TYR A 1 220 ? 35.284 12.014 -43.564 1.00 91.44 220 TYR A N 1
ATOM 1638 C CA . TYR A 1 220 ? 35.975 12.845 -42.579 1.00 91.44 220 TYR A CA 1
ATOM 1639 C C . TYR A 1 220 ? 37.080 13.657 -43.267 1.00 91.44 220 TYR A C 1
ATOM 1641 O O . TYR A 1 220 ? 37.528 13.312 -44.362 1.00 91.44 220 TYR A O 1
ATOM 1649 N N . SER A 1 221 ? 37.553 14.717 -42.615 1.00 91.00 221 SER A N 1
ATOM 1650 C CA . SER A 1 221 ? 38.734 15.462 -43.067 1.00 91.00 221 SER A CA 1
ATOM 1651 C C . SER A 1 221 ? 39.999 14.794 -42.536 1.00 91.00 221 SER A C 1
ATOM 1653 O O . SER A 1 221 ? 40.166 14.684 -41.322 1.00 91.00 221 SER A O 1
ATOM 1655 N N . SER A 1 222 ? 40.883 14.328 -43.421 1.00 87.25 222 SER A N 1
ATOM 1656 C CA . SER A 1 222 ? 42.147 13.692 -43.019 1.00 87.25 222 SER A CA 1
ATOM 1657 C C . SER A 1 222 ? 43.230 14.716 -42.669 1.00 87.25 222 SER A C 1
ATOM 1659 O O . SER A 1 222 ? 44.069 14.454 -41.812 1.00 87.25 222 SER A O 1
ATOM 1661 N N . ALA A 1 223 ? 43.188 15.887 -43.306 1.00 87.19 223 ALA A N 1
ATOM 1662 C CA . ALA A 1 223 ? 44.018 17.058 -43.036 1.00 87.19 223 ALA A CA 1
ATOM 1663 C C . ALA A 1 223 ? 43.352 18.296 -43.661 1.00 87.19 223 ALA A C 1
ATOM 1665 O O . ALA A 1 223 ? 42.457 18.162 -44.488 1.00 87.19 223 ALA A O 1
ATOM 1666 N N . THR A 1 224 ? 43.786 19.511 -43.328 1.00 87.75 224 THR A N 1
ATOM 1667 C CA . THR A 1 224 ? 43.380 20.701 -44.099 1.00 87.75 224 THR A CA 1
ATOM 1668 C C . THR A 1 224 ? 44.204 20.762 -45.395 1.00 87.75 224 THR A C 1
ATOM 1670 O O . THR A 1 224 ? 45.430 20.753 -45.283 1.00 87.75 224 THR A O 1
ATOM 1673 N N . PRO A 1 225 ? 43.611 20.862 -46.605 1.00 87.56 225 PRO A N 1
ATOM 1674 C CA . PRO A 1 225 ? 42.183 20.981 -46.930 1.00 87.56 225 PRO A CA 1
ATOM 1675 C C . PRO A 1 225 ? 41.512 19.661 -47.392 1.00 87.56 225 PRO A C 1
ATOM 1677 O O . PRO A 1 225 ? 40.394 19.692 -47.901 1.00 87.56 225 PRO A O 1
ATOM 1680 N N . THR A 1 226 ? 42.182 18.516 -47.260 1.00 89.81 226 THR A N 1
ATOM 1681 C CA . THR A 1 226 ? 41.757 17.202 -47.770 1.00 89.81 226 THR A CA 1
ATOM 1682 C C . THR A 1 226 ? 40.570 16.582 -47.021 1.00 89.81 226 THR A C 1
ATOM 1684 O O . THR A 1 226 ? 40.622 16.319 -45.815 1.00 89.81 226 THR A O 1
ATOM 1687 N N . VAL A 1 227 ? 39.527 16.223 -47.773 1.00 90.44 227 VAL A N 1
ATOM 1688 C CA . VAL A 1 227 ? 38.356 15.478 -47.285 1.00 90.44 227 VAL A CA 1
ATOM 1689 C C . VAL A 1 227 ? 38.307 14.104 -47.942 1.00 90.44 227 VAL A C 1
ATOM 1691 O O . VAL A 1 227 ? 38.544 13.979 -49.142 1.00 90.44 227 VAL A O 1
ATOM 1694 N N . ILE A 1 228 ? 37.987 13.070 -47.167 1.00 90.31 228 ILE A N 1
ATOM 1695 C CA . ILE A 1 228 ? 37.793 11.706 -47.659 1.00 90.31 228 ILE A CA 1
ATOM 1696 C C . ILE A 1 228 ? 36.315 11.355 -47.563 1.00 90.31 228 ILE A C 1
ATOM 1698 O O . ILE A 1 228 ? 35.711 11.488 -46.498 1.00 90.31 228 ILE A O 1
ATOM 1702 N N . PHE A 1 229 ? 35.760 10.859 -48.664 1.00 90.12 229 PHE A N 1
ATOM 1703 C CA . PHE A 1 229 ? 34.405 10.339 -48.751 1.00 90.12 229 PHE A CA 1
ATOM 1704 C C . PHE A 1 229 ? 34.418 8.832 -48.963 1.00 90.12 229 PHE A C 1
ATOM 1706 O O . PHE A 1 229 ? 35.265 8.291 -49.672 1.00 90.12 229 PHE A O 1
ATOM 1713 N N . TYR A 1 230 ? 33.424 8.174 -48.385 1.00 92.25 230 TYR A N 1
ATOM 1714 C CA . TYR A 1 230 ? 33.180 6.747 -48.488 1.00 92.25 230 TYR A CA 1
ATOM 1715 C C . TYR A 1 230 ? 31.781 6.540 -49.041 1.00 92.25 230 TYR A C 1
ATOM 1717 O O . TYR A 1 230 ? 30.815 7.038 -48.468 1.00 92.25 230 TYR A O 1
ATOM 1725 N N . HIS A 1 231 ? 31.663 5.814 -50.143 1.00 92.25 231 HIS A N 1
ATOM 1726 C CA . HIS A 1 231 ? 30.387 5.503 -50.773 1.00 92.25 231 HIS A CA 1
ATOM 1727 C C . HIS A 1 231 ? 30.054 4.028 -50.569 1.00 92.25 231 HIS A C 1
ATOM 1729 O O . HIS A 1 231 ? 30.939 3.174 -50.631 1.00 92.25 231 HIS A O 1
ATOM 1735 N N . PHE A 1 232 ? 28.778 3.728 -50.338 1.00 95.38 232 PHE A N 1
ATOM 1736 C CA . PHE A 1 232 ? 28.265 2.364 -50.287 1.00 95.38 232 PHE A CA 1
ATOM 1737 C C . PHE A 1 232 ? 26.989 2.239 -51.115 1.00 95.38 232 PHE A C 1
ATOM 1739 O O . PHE A 1 232 ? 26.099 3.089 -51.037 1.00 95.38 232 PHE A O 1
ATOM 1746 N N . ALA A 1 233 ? 26.886 1.146 -51.864 1.00 94.50 233 ALA A N 1
ATOM 1747 C CA . ALA A 1 233 ? 25.699 0.760 -52.600 1.00 94.50 233 ALA A CA 1
ATOM 1748 C C . ALA A 1 233 ? 25.514 -0.764 -52.601 1.00 94.50 233 ALA A C 1
ATOM 1750 O O . ALA A 1 233 ? 26.449 -1.525 -52.864 1.00 94.50 233 ALA A O 1
ATOM 1751 N N . ALA A 1 234 ? 24.269 -1.188 -52.401 1.00 95.75 234 ALA A N 1
ATOM 1752 C CA . ALA A 1 234 ? 23.799 -2.551 -52.605 1.00 95.75 234 ALA A CA 1
ATOM 1753 C C . ALA A 1 234 ? 22.376 -2.550 -53.187 1.00 95.75 234 ALA A C 1
ATOM 1755 O O . ALA A 1 234 ? 21.615 -1.595 -52.990 1.00 95.75 234 ALA A O 1
ATOM 1756 N N . THR A 1 235 ? 22.003 -3.614 -53.899 1.00 95.06 235 THR A N 1
ATOM 1757 C CA . THR A 1 235 ? 20.593 -3.904 -54.214 1.00 95.06 235 THR A CA 1
ATOM 1758 C C . THR A 1 235 ? 20.002 -4.809 -53.139 1.00 95.06 235 THR A C 1
ATOM 1760 O O . THR A 1 235 ? 20.727 -5.565 -52.490 1.00 95.06 235 THR A O 1
ATOM 1763 N N . ILE A 1 236 ? 18.692 -4.712 -52.933 1.00 94.25 236 ILE A N 1
ATOM 1764 C CA . ILE A 1 236 ? 17.950 -5.470 -51.928 1.00 94.25 236 ILE A CA 1
ATOM 1765 C C . ILE A 1 236 ? 16.939 -6.368 -52.642 1.00 94.25 236 ILE A C 1
ATOM 1767 O O . ILE A 1 236 ? 16.145 -5.889 -53.451 1.00 94.25 236 ILE A O 1
ATOM 1771 N N . SER A 1 237 ? 16.928 -7.648 -52.284 1.00 91.62 237 SER A N 1
ATOM 1772 C CA . SER A 1 237 ? 15.841 -8.579 -52.587 1.00 91.62 237 SER A CA 1
ATOM 1773 C C . SER A 1 237 ? 15.471 -9.289 -51.295 1.00 91.62 237 SER A C 1
ATOM 1775 O O . SER A 1 237 ? 16.297 -10.011 -50.743 1.00 91.62 237 SER A O 1
ATOM 1777 N N . GLU A 1 238 ? 14.259 -9.058 -50.790 1.00 88.88 238 GLU A N 1
ATOM 1778 C CA . GLU A 1 238 ? 13.845 -9.510 -49.453 1.00 88.88 238 GLU A CA 1
ATOM 1779 C C . GLU A 1 238 ? 14.855 -9.059 -48.376 1.00 88.88 238 GLU A C 1
ATOM 1781 O O . GLU A 1 238 ? 15.085 -7.860 -48.214 1.00 88.88 238 GLU A O 1
ATOM 1786 N N . ASN A 1 239 ? 15.493 -10.008 -47.685 1.00 92.62 239 ASN A N 1
ATOM 1787 C CA . ASN A 1 239 ? 16.527 -9.776 -46.673 1.00 92.62 239 ASN A CA 1
ATOM 1788 C C . ASN A 1 239 ? 17.953 -9.992 -47.208 1.00 92.62 239 ASN A C 1
ATOM 1790 O O . ASN A 1 239 ? 18.913 -10.069 -46.438 1.00 92.62 239 ASN A O 1
ATOM 1794 N N . THR A 1 240 ? 18.113 -10.111 -48.524 1.00 95.81 240 THR A N 1
ATOM 1795 C CA . THR A 1 240 ? 19.405 -10.312 -49.177 1.00 95.81 240 THR A CA 1
ATOM 1796 C C . THR A 1 240 ? 19.911 -9.005 -49.769 1.00 95.81 240 THR A C 1
ATOM 1798 O O . THR A 1 240 ? 19.230 -8.353 -50.563 1.00 95.81 240 THR A O 1
ATOM 1801 N N . LEU A 1 241 ? 21.143 -8.646 -49.410 1.00 97.44 241 LEU A N 1
ATOM 1802 C CA . LEU A 1 241 ? 21.886 -7.560 -50.034 1.00 97.44 241 LEU A CA 1
ATOM 1803 C C . LEU A 1 241 ? 22.841 -8.121 -51.082 1.00 97.44 241 LEU A C 1
ATOM 1805 O O . LEU A 1 241 ? 23.624 -9.020 -50.782 1.00 97.44 241 LEU A O 1
ATOM 1809 N N . THR A 1 242 ? 22.826 -7.548 -52.284 1.00 97.00 242 THR A N 1
ATOM 1810 C CA . THR A 1 242 ? 23.838 -7.813 -53.317 1.00 97.00 242 THR A CA 1
ATOM 1811 C C . THR A 1 242 ? 24.769 -6.619 -53.428 1.00 97.00 242 THR A C 1
ATOM 1813 O O . THR A 1 242 ? 24.318 -5.488 -53.618 1.00 97.00 242 THR A O 1
ATOM 1816 N N . PHE A 1 243 ? 26.068 -6.865 -53.297 1.00 96.19 243 PHE A N 1
ATOM 1817 C CA . PHE A 1 243 ? 27.089 -5.828 -53.283 1.00 96.19 243 PHE A CA 1
ATOM 1818 C C . PHE A 1 243 ? 27.156 -5.133 -54.643 1.00 96.19 243 PHE A C 1
ATOM 1820 O O . PHE A 1 243 ? 27.287 -5.798 -55.669 1.00 96.19 243 PHE A O 1
ATOM 1827 N N . VAL A 1 244 ? 27.099 -3.800 -54.651 1.00 94.06 244 VAL A N 1
ATOM 1828 C CA . VAL A 1 244 ? 27.340 -3.001 -55.862 1.00 94.06 244 VAL A CA 1
ATOM 1829 C C . VAL A 1 244 ? 28.683 -2.295 -55.746 1.00 94.06 244 VAL A C 1
ATOM 1831 O O . VAL A 1 244 ? 29.537 -2.459 -56.611 1.00 94.06 244 VAL A O 1
ATOM 1834 N N . ALA A 1 245 ? 28.886 -1.526 -54.676 1.00 92.00 245 ALA A N 1
ATOM 1835 C CA . ALA A 1 245 ? 30.143 -0.830 -54.437 1.00 92.00 245 ALA A CA 1
ATOM 1836 C C . ALA A 1 245 ? 30.318 -0.478 -52.958 1.00 92.00 245 ALA A C 1
ATOM 1838 O O . ALA A 1 245 ? 29.366 -0.086 -52.288 1.00 92.00 245 ALA A O 1
ATOM 1839 N N . CYS A 1 246 ? 31.558 -0.526 -52.484 1.00 93.19 246 CYS A N 1
ATOM 1840 C CA . CYS A 1 246 ? 31.997 0.170 -51.283 1.00 93.19 246 CYS A CA 1
ATOM 1841 C C . CYS A 1 246 ? 33.396 0.704 -51.567 1.00 93.19 246 CYS A C 1
ATOM 1843 O O . CYS A 1 246 ? 34.289 -0.092 -51.827 1.00 93.19 246 CYS A O 1
ATOM 1845 N N . ASN A 1 247 ? 33.589 2.015 -51.629 1.00 91.19 247 ASN A N 1
ATOM 1846 C CA . ASN A 1 247 ? 34.840 2.606 -52.112 1.00 91.19 247 ASN A CA 1
ATOM 1847 C C . ASN A 1 247 ? 35.088 3.988 -51.500 1.00 91.19 247 ASN A C 1
ATOM 1849 O O . ASN A 1 247 ? 34.157 4.624 -51.001 1.00 91.19 247 ASN A O 1
ATOM 1853 N N . ALA A 1 248 ? 36.339 4.451 -51.557 1.00 89.88 248 ALA A N 1
ATOM 1854 C CA . ALA A 1 248 ? 36.749 5.752 -51.036 1.00 89.88 248 ALA A CA 1
ATOM 1855 C C . ALA A 1 248 ? 37.332 6.662 -52.123 1.00 89.88 248 ALA A C 1
ATOM 1857 O O . ALA A 1 248 ? 38.083 6.222 -52.998 1.00 89.88 248 ALA A O 1
ATOM 1858 N N . PHE A 1 249 ? 37.038 7.955 -52.025 1.00 87.88 249 PHE A N 1
ATOM 1859 C CA . PHE A 1 249 ? 37.649 8.993 -52.852 1.00 87.88 249 PHE A CA 1
ATOM 1860 C C . PHE A 1 249 ? 38.016 10.210 -52.001 1.00 87.88 249 PHE A C 1
ATOM 1862 O O . PHE A 1 249 ? 37.360 10.509 -51.004 1.00 87.88 249 PHE A O 1
ATOM 1869 N N . GLN A 1 250 ? 39.080 10.910 -52.391 1.00 89.69 250 GLN A N 1
ATOM 1870 C CA . GLN A 1 250 ? 39.468 12.187 -51.797 1.00 89.69 250 GLN A CA 1
ATOM 1871 C C . GLN A 1 250 ? 38.933 13.327 -52.635 1.00 89.69 250 GLN A C 1
ATOM 1873 O O . GLN A 1 250 ? 38.914 13.262 -53.866 1.00 89.69 250 GLN A O 1
ATOM 1878 N N . GLN A 1 251 ? 38.587 14.402 -51.946 1.00 87.75 251 GLN A N 1
ATOM 1879 C CA . GLN A 1 251 ? 38.392 15.710 -52.527 1.00 87.75 251 GLN A CA 1
ATOM 1880 C C . GLN A 1 251 ? 39.408 16.669 -51.915 1.00 87.75 251 GLN A C 1
ATOM 1882 O O . GLN A 1 251 ? 39.484 16.820 -50.693 1.00 87.75 251 GLN A O 1
ATOM 1887 N N . ILE A 1 252 ? 40.160 17.339 -52.783 1.00 87.50 252 ILE A N 1
ATOM 1888 C CA . ILE A 1 252 ? 41.033 18.444 -52.405 1.00 87.50 252 ILE A CA 1
ATOM 1889 C C . ILE A 1 252 ? 40.427 19.709 -53.025 1.00 87.50 252 ILE A C 1
ATOM 1891 O O . ILE A 1 252 ? 40.346 19.816 -54.256 1.00 87.50 252 ILE A O 1
ATOM 1895 N N . PRO A 1 253 ? 39.940 20.663 -52.209 1.00 81.69 253 PRO A N 1
ATOM 1896 C CA . PRO A 1 253 ? 39.455 21.943 -52.706 1.00 81.69 253 PRO A CA 1
ATOM 1897 C C . PRO A 1 253 ? 40.494 22.578 -53.634 1.00 81.69 253 PRO A C 1
ATOM 1899 O O . PRO A 1 253 ? 41.667 22.633 -53.284 1.00 81.69 253 PRO A O 1
ATOM 1902 N N . SER A 1 254 ? 40.062 23.040 -54.811 1.00 79.06 254 SER A N 1
ATOM 1903 C CA . SER A 1 254 ? 40.881 23.589 -55.912 1.00 79.06 254 SER A CA 1
ATOM 1904 C C . SER A 1 254 ? 41.757 22.618 -56.724 1.00 79.06 254 SER A C 1
ATOM 1906 O O . SER A 1 254 ? 42.162 22.991 -57.821 1.00 79.06 254 SER A O 1
ATOM 1908 N N . GLU A 1 255 ? 41.961 21.371 -56.284 1.00 81.38 255 GLU A N 1
ATOM 1909 C CA . GLU A 1 255 ? 42.779 20.373 -57.007 1.00 81.38 255 GLU A CA 1
ATOM 1910 C C . GLU A 1 255 ? 41.959 19.199 -57.579 1.00 81.38 255 GLU A C 1
ATOM 1912 O O . GLU A 1 255 ? 42.440 18.459 -58.436 1.00 81.38 255 GLU A O 1
ATOM 1917 N N . GLY A 1 256 ? 40.690 19.054 -57.176 1.00 82.69 256 GLY A N 1
ATOM 1918 C CA . GLY A 1 256 ? 39.747 18.092 -57.758 1.00 82.69 256 GLY A CA 1
ATOM 1919 C C . GLY A 1 256 ? 39.542 16.824 -56.923 1.00 82.69 256 GLY A C 1
ATOM 1920 O O . GLY A 1 256 ? 39.727 16.823 -55.705 1.00 82.69 256 GLY A O 1
ATOM 1921 N N . HIS A 1 257 ? 39.085 15.752 -57.580 1.00 84.00 257 HIS A N 1
ATOM 1922 C CA . HIS A 1 257 ? 38.798 14.459 -56.948 1.00 84.00 257 HIS A CA 1
ATOM 1923 C C . HIS A 1 257 ? 39.873 13.432 -57.321 1.00 84.00 257 HIS A C 1
ATOM 1925 O O . HIS A 1 257 ? 40.235 13.321 -58.491 1.00 84.00 257 HIS A O 1
ATOM 1931 N N . GLY A 1 258 ? 40.342 12.652 -56.346 1.00 76.25 258 GLY A N 1
ATOM 1932 C CA . GLY A 1 258 ? 41.293 11.555 -56.552 1.00 76.25 258 GLY A CA 1
ATOM 1933 C C . GLY A 1 258 ? 40.787 10.242 -55.952 1.00 76.25 258 GLY A C 1
ATOM 1934 O O . GLY A 1 258 ? 40.108 10.245 -54.929 1.00 76.25 258 GLY A O 1
ATOM 1935 N N . ALA A 1 259 ? 41.112 9.104 -56.565 1.00 72.81 259 ALA A N 1
ATOM 1936 C CA . ALA A 1 259 ? 40.829 7.791 -55.980 1.00 72.81 259 ALA A CA 1
ATOM 1937 C C . ALA A 1 259 ? 41.847 7.477 -54.866 1.00 72.81 259 ALA A C 1
ATOM 1939 O O . ALA A 1 259 ? 43.038 7.712 -55.062 1.00 72.81 259 ALA A O 1
ATOM 1940 N N . ILE A 1 260 ? 41.395 6.969 -53.710 1.00 69.06 260 ILE A N 1
ATOM 1941 C CA . ILE A 1 260 ? 42.286 6.599 -52.584 1.00 69.06 260 ILE A CA 1
ATOM 1942 C C . ILE A 1 260 ? 42.432 5.075 -52.439 1.00 69.06 260 ILE A C 1
ATOM 1944 O O . ILE A 1 260 ? 43.412 4.605 -51.869 1.00 69.06 260 ILE A O 1
ATOM 1948 N N . GLY A 1 261 ? 41.507 4.278 -52.978 1.00 64.56 261 GLY A N 1
ATOM 1949 C CA . GLY A 1 261 ? 41.621 2.820 -52.939 1.00 64.56 261 GLY A CA 1
ATOM 1950 C C . GLY A 1 261 ? 40.406 2.091 -53.506 1.00 64.56 261 GLY A C 1
ATOM 1951 O O . GLY A 1 261 ? 39.308 2.651 -53.571 1.00 64.56 261 GLY A O 1
ATOM 1952 N N . ASP A 1 262 ? 40.649 0.843 -53.914 1.00 71.38 262 ASP A N 1
ATOM 1953 C CA . ASP A 1 262 ? 39.667 -0.118 -54.423 1.00 71.38 262 ASP A CA 1
ATOM 1954 C C . ASP A 1 262 ? 38.650 -0.558 -53.352 1.00 71.38 262 ASP A C 1
ATOM 1956 O O . ASP A 1 262 ? 38.629 -0.067 -52.222 1.00 71.38 262 ASP A O 1
ATOM 1960 N N . THR A 1 263 ? 37.776 -1.490 -53.742 1.00 80.19 263 THR A N 1
ATOM 1961 C CA . THR A 1 263 ? 36.652 -2.022 -52.971 1.00 80.19 263 THR A CA 1
ATOM 1962 C C . THR A 1 263 ? 36.973 -2.279 -51.493 1.00 80.19 263 THR A C 1
ATOM 1964 O O . THR A 1 263 ? 37.724 -3.186 -51.138 1.00 80.19 263 THR A O 1
ATOM 1967 N N . LEU A 1 264 ? 36.344 -1.500 -50.615 1.00 89.44 264 LEU A N 1
ATOM 1968 C CA . LEU A 1 264 ? 36.424 -1.631 -49.167 1.00 89.44 264 LEU A CA 1
ATOM 1969 C C . LEU A 1 264 ? 35.597 -2.821 -48.678 1.00 89.44 264 LEU A C 1
ATOM 1971 O O . LEU A 1 264 ? 34.571 -3.183 -49.255 1.00 89.44 264 LEU A O 1
ATOM 1975 N N . THR A 1 265 ? 36.044 -3.412 -47.571 1.00 94.00 265 THR A N 1
ATOM 1976 C CA . THR A 1 265 ? 35.359 -4.540 -46.933 1.00 94.00 265 THR A CA 1
ATOM 1977 C C . THR A 1 265 ? 34.421 -4.037 -45.842 1.00 94.00 265 THR A C 1
ATOM 1979 O O . THR A 1 265 ? 34.869 -3.479 -44.835 1.00 94.00 265 THR A O 1
ATOM 1982 N N . VAL A 1 266 ? 33.122 -4.264 -46.027 1.00 96.38 266 VAL A N 1
ATOM 1983 C CA . VAL A 1 266 ? 32.094 -4.046 -45.007 1.00 96.38 266 VAL A CA 1
ATOM 1984 C C . VAL A 1 266 ? 32.274 -5.083 -43.905 1.00 96.38 266 VAL A C 1
ATOM 1986 O O . VAL A 1 266 ? 32.330 -6.281 -44.190 1.00 96.38 266 VAL A O 1
ATOM 1989 N N . ASN A 1 267 ? 32.364 -4.627 -42.653 1.00 96.25 267 ASN A N 1
ATOM 1990 C CA . ASN A 1 267 ? 32.557 -5.506 -41.496 1.00 96.25 267 ASN A CA 1
ATOM 1991 C C . ASN A 1 267 ? 31.353 -5.603 -40.553 1.00 96.25 267 ASN A C 1
ATOM 1993 O O . ASN A 1 267 ? 31.299 -6.489 -39.696 1.00 96.25 267 ASN A O 1
ATOM 1997 N N . GLY A 1 268 ? 30.375 -4.717 -40.725 1.00 96.38 268 GLY A N 1
ATOM 1998 C CA . GLY A 1 268 ? 29.142 -4.752 -39.963 1.00 96.38 268 GLY A CA 1
ATOM 1999 C C . GLY A 1 268 ? 28.058 -3.865 -40.554 1.00 96.38 268 GLY A C 1
ATOM 2000 O O . GLY A 1 268 ? 28.341 -2.853 -41.199 1.00 96.38 268 GLY A O 1
ATOM 2001 N N . ILE A 1 269 ? 26.814 -4.264 -40.320 1.00 96.81 269 ILE A N 1
ATOM 2002 C CA . ILE A 1 269 ? 25.609 -3.525 -40.686 1.00 96.81 269 ILE A CA 1
ATOM 2003 C C . ILE A 1 269 ? 24.749 -3.431 -39.433 1.00 96.81 269 ILE A C 1
ATOM 2005 O O . ILE A 1 269 ? 24.383 -4.453 -38.846 1.00 96.81 269 ILE A O 1
ATOM 2009 N N . TRP A 1 270 ? 24.431 -2.205 -39.030 1.00 94.81 270 TRP A N 1
ATOM 2010 C CA . TRP A 1 270 ? 23.553 -1.939 -37.897 1.00 94.81 270 TRP A CA 1
ATOM 2011 C C . TRP A 1 270 ? 22.289 -1.234 -38.367 1.00 94.81 270 TRP A C 1
ATOM 2013 O O . TRP A 1 270 ? 22.378 -0.263 -39.119 1.00 94.81 270 TRP A O 1
ATOM 2023 N N . GLY A 1 271 ? 21.139 -1.715 -37.904 1.00 92.38 271 GLY A N 1
ATOM 2024 C CA . GLY A 1 271 ? 19.847 -1.080 -38.122 1.00 92.38 271 GLY A CA 1
ATOM 2025 C C . GLY A 1 271 ? 19.711 0.168 -37.259 1.00 92.38 271 GLY A C 1
ATOM 2026 O O . GLY A 1 271 ? 20.056 0.160 -36.075 1.00 92.38 271 GLY A O 1
ATOM 2027 N N . LEU A 1 272 ? 19.223 1.237 -37.876 1.00 84.56 272 LEU A N 1
ATOM 2028 C CA . LEU A 1 272 ? 18.889 2.507 -37.253 1.00 84.56 272 LEU A CA 1
ATOM 2029 C C . LEU A 1 272 ? 17.425 2.776 -37.586 1.00 84.56 272 LEU A C 1
ATOM 2031 O O . LEU A 1 272 ? 17.031 2.723 -38.753 1.00 84.56 272 LEU A O 1
ATOM 2035 N N . CYS A 1 273 ? 16.613 2.966 -36.555 1.00 67.56 273 CYS A N 1
ATOM 2036 C CA . CYS A 1 273 ? 15.188 3.260 -36.699 1.00 67.56 273 CYS A CA 1
ATOM 2037 C C . CYS A 1 273 ? 14.942 4.469 -37.603 1.00 67.56 273 CYS A C 1
ATOM 2039 O O . CYS A 1 273 ? 15.596 5.515 -37.382 1.00 67.56 273 CYS A O 1
#

Foldseek 3Di:
DPPVVVVVVVVCCCVPPVVVVVVVVVCCCPDPCVQVVAADDAPDPPADRGSVRNVVVVVVCVVCVVVVHDPPPNDDCVQQDCPPPHPVVVVVPPDPPVPPPPPDDDDPDDDDPPDDDDCVVPPDDPVVVVVVPDPVVVVVVDAVHDAPPVNVVVVVVVVCQPPFAWQDFDWDQFFKDFGPPPVVFQWKWWDFPPDPKTWIWGFDQDDVPRWIKTWTKIWDAPDVPKIKMWIFIWTDDPRMTGGDATAMWMQHVPPGIGGPDGGTITGTMTGHD

Radius of gyration: 64.05 Å; chains: 1; bounding box: 119×51×172 Å

pLDDT: mean 81.06, std 13.62, range [51.66, 98.19]

Sequence (273 aa):
GNADELKQRFDAAVKNVVVPKLNALIDALIGATAADQIGNAPLTPLGGATVGDQLRYLMDQLNAVTLGQVPDGSITDQKLSQEAGQVLYRLERAAPLDSPALTGSPTAPKPDMSGPVWETDRIATVGAILDALIPVDNHVSNTGIHVTSELKSLWNRWNDFYPPKLLWSGNWSSGTITVPDLDKYIGFKIGMAGNGTAIWALRHQTDGTGGLHLRGIGGYSSATPTVIFYHFAATISENTLTFVACNAFQQIPSEGHGAIGDTLTVNGIWGLC